Protein AF-A0A9D4QVW4-F1 (afdb_monomer_lite)

Organism: Dreissena polymorpha (NCBI:txid45954)

Structure (mmCIF, N/CA/C/O backbone):
data_AF-A0A9D4QVW4-F1
#
_entry.id   AF-A0A9D4QVW4-F1
#
loop_
_atom_site.group_PDB
_atom_site.id
_atom_site.type_symbol
_atom_site.label_atom_id
_atom_site.label_alt_id
_atom_site.label_comp_id
_atom_site.label_asym_id
_atom_site.label_entity_id
_atom_site.label_seq_id
_atom_site.pdbx_PDB_ins_code
_atom_site.Cartn_x
_atom_site.Cartn_y
_atom_site.Cartn_z
_atom_site.occupancy
_atom_site.B_iso_or_equiv
_atom_site.auth_seq_id
_atom_site.auth_comp_id
_atom_site.auth_asym_id
_atom_site.auth_atom_id
_atom_site.pdbx_PDB_model_num
ATOM 1 N N . MET A 1 1 ? -5.592 -2.151 -20.527 1.00 81.06 1 MET A N 1
ATOM 2 C CA . MET A 1 1 ? -4.289 -1.475 -20.320 1.00 81.06 1 MET A CA 1
ATOM 3 C C . MET A 1 1 ? -3.148 -2.477 -20.114 1.00 81.06 1 MET A C 1
ATOM 5 O O . MET A 1 1 ? -2.275 -2.519 -20.970 1.00 81.06 1 MET A O 1
ATOM 9 N N . HIS A 1 2 ? -3.175 -3.332 -19.078 1.00 85.62 2 HIS A N 1
ATOM 10 C CA . HIS A 1 2 ? -2.080 -4.278 -18.768 1.00 85.62 2 HIS A CA 1
ATOM 11 C C . HIS A 1 2 ? -1.661 -5.194 -19.931 1.00 85.62 2 HIS A C 1
ATOM 13 O O . HIS A 1 2 ? -0.471 -5.321 -20.194 1.00 85.62 2 HIS A O 1
ATOM 19 N N . ALA A 1 3 ? -2.611 -5.769 -20.678 1.00 82.44 3 ALA A N 1
ATOM 20 C CA . ALA A 1 3 ? -2.298 -6.608 -21.843 1.00 82.44 3 ALA A CA 1
ATOM 21 C C . ALA A 1 3 ? -1.538 -5.845 -22.947 1.00 82.44 3 ALA A C 1
ATOM 23 O O . ALA A 1 3 ? -0.613 -6.378 -23.550 1.00 82.44 3 ALA A O 1
ATOM 24 N N . SER A 1 4 ? -1.886 -4.574 -23.172 1.00 85.19 4 SER A N 1
ATOM 25 C CA . SER A 1 4 ? -1.199 -3.727 -24.154 1.00 85.19 4 SER A CA 1
ATOM 26 C C . SER A 1 4 ? 0.233 -3.418 -23.713 1.00 85.19 4 SER A C 1
ATOM 28 O O . SER A 1 4 ? 1.173 -3.621 -24.478 1.00 85.19 4 SER A O 1
ATOM 30 N N . VAL A 1 5 ? 0.420 -3.020 -22.448 1.00 86.19 5 VAL A N 1
ATOM 31 C CA . VAL A 1 5 ? 1.757 -2.760 -21.887 1.00 86.19 5 VAL A CA 1
ATOM 32 C C . VAL A 1 5 ? 2.618 -4.022 -21.926 1.00 86.19 5 VAL A C 1
ATOM 34 O O . VAL A 1 5 ? 3.770 -3.955 -22.342 1.00 86.19 5 VAL A O 1
ATOM 37 N N . ARG A 1 6 ? 2.050 -5.185 -21.586 1.00 85.06 6 ARG A N 1
ATOM 38 C CA . ARG A 1 6 ? 2.742 -6.475 -21.675 1.00 85.06 6 ARG A CA 1
ATOM 39 C C . ARG A 1 6 ? 3.262 -6.746 -23.085 1.00 85.06 6 ARG A C 1
ATOM 41 O O . ARG A 1 6 ? 4.425 -7.102 -23.232 1.00 85.06 6 ARG A O 1
ATOM 48 N N . ASN A 1 7 ? 2.439 -6.515 -24.107 1.00 85.12 7 ASN A N 1
ATOM 49 C CA . ASN A 1 7 ? 2.848 -6.690 -25.501 1.00 85.12 7 ASN A CA 1
ATOM 50 C C . ASN A 1 7 ? 3.972 -5.720 -25.892 1.00 85.12 7 ASN A C 1
ATOM 52 O O . ASN A 1 7 ? 4.933 -6.123 -26.541 1.00 85.12 7 ASN A O 1
ATOM 56 N N . ILE A 1 8 ? 3.891 -4.456 -25.464 1.00 87.81 8 ILE A N 1
ATOM 57 C CA . ILE A 1 8 ? 4.943 -3.459 -25.715 1.00 87.81 8 ILE A CA 1
ATOM 58 C C . ILE A 1 8 ? 6.262 -3.887 -25.058 1.00 87.81 8 ILE A C 1
ATOM 60 O O . ILE A 1 8 ? 7.306 -3.860 -25.707 1.00 87.81 8 ILE A O 1
ATOM 64 N N . MET A 1 9 ? 6.221 -4.307 -23.791 1.00 85.31 9 MET A N 1
ATOM 65 C CA . MET A 1 9 ? 7.414 -4.729 -23.054 1.00 85.31 9 MET A CA 1
ATOM 66 C C . MET A 1 9 ? 8.016 -6.010 -23.634 1.00 85.31 9 MET A C 1
ATOM 68 O O . MET A 1 9 ? 9.228 -6.082 -23.797 1.00 85.31 9 MET A O 1
ATOM 72 N N . MET A 1 10 ? 7.185 -6.980 -24.023 1.00 83.12 10 MET A N 1
ATOM 73 C CA . MET A 1 10 ? 7.639 -8.203 -24.686 1.00 83.12 10 MET A CA 1
ATOM 74 C C . MET A 1 10 ? 8.319 -7.896 -26.027 1.00 83.12 10 MET A C 1
ATOM 76 O O . MET A 1 10 ? 9.409 -8.394 -26.293 1.00 83.12 10 MET A O 1
ATOM 80 N N . ASN A 1 11 ? 7.738 -7.010 -26.841 1.00 84.31 11 ASN A N 1
ATOM 81 C CA . ASN A 1 11 ? 8.352 -6.578 -28.099 1.00 84.31 11 ASN A CA 1
ATOM 82 C C . ASN A 1 11 ? 9.685 -5.847 -27.869 1.00 84.31 11 ASN A C 1
ATOM 84 O O . ASN A 1 11 ? 10.638 -6.038 -28.628 1.00 84.31 11 ASN A O 1
ATOM 88 N N . ALA A 1 12 ? 9.776 -5.029 -26.817 1.00 83.75 12 ALA A N 1
ATOM 89 C CA . ALA A 1 12 ? 11.014 -4.355 -26.443 1.00 83.75 12 ALA A CA 1
ATOM 90 C C . ALA A 1 12 ? 12.089 -5.343 -25.955 1.00 83.75 12 ALA A C 1
ATOM 92 O O . ALA A 1 12 ? 13.252 -5.180 -26.318 1.00 83.75 12 ALA A O 1
ATOM 93 N N . ALA A 1 13 ? 11.712 -6.369 -25.184 1.00 81.31 13 ALA A N 1
ATOM 94 C CA . ALA A 1 13 ? 12.613 -7.427 -24.724 1.00 81.31 13 ALA A CA 1
ATOM 95 C C . ALA A 1 13 ? 13.177 -8.236 -25.904 1.00 81.31 13 ALA A C 1
ATOM 97 O O . ALA A 1 13 ? 14.394 -8.370 -26.028 1.00 81.31 13 ALA A O 1
ATOM 98 N N . ILE A 1 14 ? 12.313 -8.648 -26.843 1.00 80.31 14 ILE A N 1
ATOM 99 C CA . ILE A 1 14 ? 12.720 -9.305 -28.097 1.00 80.31 14 ILE A CA 1
ATOM 100 C C . ILE A 1 14 ? 13.691 -8.414 -28.882 1.00 80.31 14 ILE A C 1
ATOM 102 O O . ILE A 1 14 ? 14.740 -8.876 -29.324 1.00 80.31 14 ILE A O 1
ATOM 106 N N . SER A 1 15 ? 13.386 -7.118 -29.006 1.00 80.81 15 SER A N 1
ATOM 107 C CA . SER A 1 15 ? 14.245 -6.164 -29.726 1.00 80.81 15 SER A CA 1
ATOM 108 C C . SER A 1 15 ? 15.619 -5.969 -29.072 1.00 80.81 15 SER A C 1
ATOM 110 O O . SER A 1 15 ? 16.566 -5.576 -29.748 1.00 80.81 15 SER A O 1
ATOM 112 N N . ARG A 1 16 ? 15.738 -6.221 -27.763 1.00 83.75 16 ARG A N 1
ATOM 113 C CA . ARG A 1 16 ? 16.990 -6.126 -26.996 1.00 83.75 16 ARG A CA 1
ATOM 114 C C . ARG A 1 16 ? 17.734 -7.460 -26.882 1.00 83.75 16 ARG A C 1
ATOM 116 O O . ARG A 1 16 ? 18.773 -7.481 -26.232 1.00 83.75 16 ARG A O 1
ATOM 123 N N . ALA A 1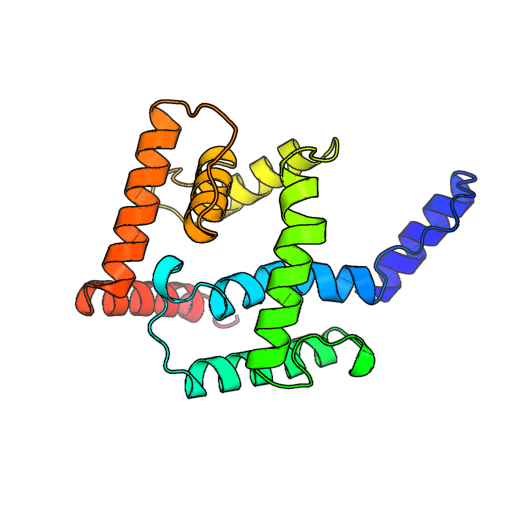 17 ? 17.222 -8.529 -27.500 1.00 79.81 17 ALA A N 1
ATOM 124 C CA . ALA A 1 17 ? 17.713 -9.898 -27.328 1.00 79.81 17 ALA A CA 1
ATOM 125 C C . ALA A 1 17 ? 17.804 -10.315 -25.844 1.00 79.81 17 ALA A C 1
ATOM 127 O O . ALA A 1 17 ? 18.758 -10.960 -25.418 1.00 79.81 17 ALA A O 1
ATOM 128 N N . ASP A 1 18 ? 16.816 -9.907 -25.042 1.00 76.31 18 ASP A N 1
ATOM 129 C CA . ASP A 1 18 ? 16.705 -10.324 -23.646 1.00 76.31 18 ASP A CA 1
ATOM 130 C C . ASP A 1 18 ? 16.142 -11.754 -23.573 1.00 76.31 18 ASP A C 1
ATOM 132 O O . ASP A 1 18 ? 14.954 -11.988 -23.798 1.00 76.31 18 ASP A O 1
ATOM 136 N N . GLU A 1 19 ? 17.015 -12.719 -23.282 1.00 74.44 19 GLU A N 1
ATOM 137 C CA . GLU A 1 19 ? 16.687 -14.150 -23.209 1.00 74.44 19 GLU A CA 1
ATOM 138 C C . GLU A 1 19 ? 16.251 -14.609 -21.807 1.00 74.44 19 GLU A C 1
ATOM 140 O O . GLU A 1 19 ? 16.076 -15.803 -21.571 1.00 74.44 19 GLU A O 1
ATOM 145 N N . THR A 1 20 ? 16.041 -13.689 -20.858 1.00 76.00 20 THR A N 1
ATOM 146 C CA . THR A 1 20 ? 15.675 -14.044 -19.471 1.00 76.00 20 THR A CA 1
ATOM 147 C C . THR A 1 20 ? 14.330 -14.766 -19.350 1.00 76.00 20 THR A C 1
ATOM 149 O O . THR A 1 20 ? 14.037 -15.340 -18.301 1.00 76.00 20 THR A O 1
ATOM 152 N N . GLY A 1 21 ? 13.491 -14.736 -20.393 1.00 71.00 21 GLY A N 1
ATOM 153 C CA . GLY A 1 21 ? 12.156 -15.342 -20.383 1.00 71.00 21 GLY A CA 1
ATOM 154 C C . GLY A 1 21 ? 11.196 -14.680 -19.388 1.00 71.00 21 GLY A C 1
ATOM 155 O O . GLY A 1 21 ? 10.151 -15.246 -19.066 1.00 71.00 21 GLY A O 1
ATOM 156 N N . HIS A 1 22 ? 11.546 -13.493 -18.882 1.00 78.12 22 HIS A N 1
ATOM 157 C CA . HIS A 1 22 ? 10.790 -12.793 -17.856 1.00 78.12 22 HIS A CA 1
ATOM 158 C C . HIS A 1 22 ? 9.411 -12.356 -18.376 1.00 78.12 22 HIS A C 1
ATOM 160 O O . HIS A 1 22 ? 9.288 -11.576 -19.323 1.00 78.12 22 HIS A O 1
ATOM 166 N N . VAL A 1 23 ? 8.345 -12.815 -17.718 1.00 79.94 23 VAL A N 1
ATOM 167 C CA . VAL A 1 23 ? 6.973 -12.417 -18.055 1.00 79.94 23 VAL A CA 1
ATOM 168 C C . VAL A 1 23 ? 6.641 -11.101 -17.361 1.00 79.94 23 VAL A C 1
ATOM 170 O O . VAL A 1 23 ? 6.426 -11.064 -16.156 1.00 79.94 23 VAL A O 1
ATOM 173 N N . HIS A 1 24 ? 6.552 -10.013 -18.125 1.00 83.31 24 HIS A N 1
ATOM 174 C CA . HIS A 1 24 ? 6.160 -8.713 -17.579 1.00 83.31 24 HIS A CA 1
ATOM 175 C C . HIS A 1 24 ? 4.671 -8.655 -17.211 1.00 83.31 24 HIS A C 1
ATOM 177 O O . HIS A 1 24 ? 3.805 -9.021 -18.012 1.00 83.31 24 HIS A O 1
ATOM 183 N N . ILE A 1 25 ? 4.371 -8.100 -16.031 1.00 88.56 25 ILE A N 1
ATOM 184 C CA . ILE A 1 25 ? 3.003 -7.888 -15.530 1.00 88.56 25 ILE A CA 1
ATOM 185 C C . ILE A 1 25 ? 2.246 -9.222 -15.489 1.00 88.56 25 ILE A C 1
ATOM 187 O O . ILE A 1 25 ? 1.161 -9.359 -16.054 1.00 88.56 25 ILE A O 1
ATOM 191 N N . SER A 1 26 ? 2.857 -10.241 -14.892 1.00 92.25 26 SER A N 1
ATOM 192 C CA . SER A 1 26 ? 2.237 -11.543 -14.660 1.00 92.25 26 SER A CA 1
ATOM 193 C C . SER A 1 26 ? 1.056 -11.445 -13.676 1.00 92.25 26 SER A C 1
ATOM 195 O O . SER A 1 26 ? 0.842 -10.420 -13.029 1.00 92.25 26 SER A O 1
ATOM 197 N N . GLN A 1 27 ? 0.273 -12.522 -13.548 1.00 93.88 27 GLN A N 1
ATOM 198 C CA . GLN A 1 27 ? -0.783 -12.614 -12.523 1.00 93.88 27 GLN A CA 1
ATOM 199 C C . GLN A 1 27 ? -0.207 -12.453 -11.108 1.00 93.88 27 GLN A C 1
ATOM 201 O O . GLN A 1 27 ? -0.808 -11.788 -10.270 1.00 93.88 27 GLN A O 1
ATOM 206 N N . TYR A 1 28 ? 0.991 -12.999 -10.883 1.00 93.56 28 TYR A N 1
ATOM 207 C CA . TYR A 1 28 ? 1.742 -12.834 -9.644 1.00 93.56 28 TYR A CA 1
ATOM 208 C C . TYR A 1 28 ? 2.109 -11.365 -9.390 1.00 93.56 28 TYR A C 1
ATOM 210 O O . TYR A 1 28 ? 1.815 -10.854 -8.315 1.00 93.56 28 TYR A O 1
ATOM 218 N N . ASP A 1 29 ? 2.655 -10.658 -10.388 1.00 93.50 29 ASP A N 1
ATOM 219 C CA . ASP A 1 29 ? 3.006 -9.233 -10.245 1.00 93.50 29 ASP A CA 1
ATOM 220 C C . ASP A 1 29 ? 1.772 -8.380 -9.941 1.00 93.50 29 ASP A C 1
ATOM 222 O O . ASP A 1 29 ? 1.809 -7.479 -9.104 1.00 93.50 29 ASP A O 1
ATOM 226 N N . MET A 1 30 ? 0.656 -8.675 -10.614 1.00 94.44 30 MET A N 1
ATOM 227 C CA . MET A 1 30 ? -0.607 -7.976 -10.399 1.00 94.44 30 MET A CA 1
ATOM 228 C C . MET A 1 30 ? -1.149 -8.208 -8.985 1.00 94.44 30 MET A C 1
ATOM 230 O O . MET A 1 30 ? -1.558 -7.245 -8.337 1.00 94.44 30 MET A O 1
ATOM 234 N N . ALA A 1 31 ? -1.129 -9.451 -8.496 1.00 94.88 31 ALA A N 1
ATOM 235 C CA . ALA A 1 31 ? -1.550 -9.775 -7.134 1.00 94.88 31 ALA A CA 1
ATOM 236 C C . ALA A 1 31 ? -0.638 -9.110 -6.089 1.00 94.88 31 ALA A C 1
ATOM 238 O O . ALA A 1 31 ? -1.132 -8.520 -5.130 1.00 94.88 31 ALA A O 1
ATOM 239 N N . LEU A 1 32 ? 0.680 -9.131 -6.315 1.00 95.44 32 LEU A N 1
ATOM 240 C CA . LEU A 1 32 ? 1.673 -8.517 -5.435 1.00 95.44 32 LEU A CA 1
ATOM 241 C C . LEU A 1 32 ? 1.489 -6.998 -5.331 1.00 95.44 32 LEU A C 1
ATOM 243 O O . LEU A 1 32 ? 1.511 -6.445 -4.238 1.00 95.44 32 LEU A O 1
ATOM 247 N N . VAL A 1 33 ? 1.263 -6.301 -6.447 1.00 93.94 33 VAL A N 1
ATOM 248 C CA . VAL A 1 33 ? 1.022 -4.849 -6.417 1.00 93.94 33 VAL A CA 1
ATOM 249 C C . VAL A 1 33 ? -0.272 -4.514 -5.669 1.00 93.94 33 VAL A C 1
ATOM 251 O O . VAL A 1 33 ? -0.322 -3.513 -4.954 1.00 93.94 33 VAL A O 1
ATOM 254 N N . GLN A 1 34 ? -1.309 -5.350 -5.778 1.00 94.56 34 GLN A N 1
ATOM 255 C CA . GLN A 1 34 ? -2.577 -5.103 -5.089 1.00 94.56 34 GLN A CA 1
ATOM 256 C C . GLN A 1 34 ? -2.462 -5.155 -3.564 1.00 94.56 34 GLN A C 1
ATOM 258 O O . GLN A 1 34 ? -3.160 -4.392 -2.891 1.00 94.56 34 GLN A O 1
ATOM 263 N N . THR A 1 35 ? -1.550 -5.956 -3.002 1.00 94.69 35 THR A N 1
ATOM 264 C CA . THR A 1 35 ? -1.358 -5.980 -1.541 1.00 94.69 35 THR A CA 1
ATOM 265 C C . THR A 1 35 ? -0.914 -4.634 -0.988 1.00 94.69 35 THR A C 1
ATOM 267 O O . THR A 1 35 ? -1.229 -4.322 0.157 1.00 94.69 35 THR A O 1
ATOM 270 N N . GLY A 1 36 ? -0.240 -3.803 -1.790 1.00 92.81 36 GLY A N 1
ATOM 271 C CA . GLY A 1 36 ? 0.133 -2.443 -1.400 1.00 92.81 36 GLY A CA 1
ATOM 272 C C . GLY A 1 36 ? -1.062 -1.511 -1.167 1.00 92.81 36 GLY A C 1
ATOM 273 O O . GLY A 1 36 ? -0.917 -0.516 -0.463 1.00 92.81 36 GLY A O 1
ATOM 274 N N . PHE A 1 37 ? -2.240 -1.831 -1.715 1.00 93.50 37 PHE A N 1
ATOM 275 C CA . PHE A 1 37 ? -3.442 -1.005 -1.576 1.00 93.50 37 PHE A CA 1
ATOM 276 C C . PHE A 1 37 ? -4.320 -1.427 -0.400 1.00 93.50 37 PHE A C 1
ATOM 278 O O . PHE A 1 37 ? -4.746 -0.574 0.375 1.00 93.50 37 PHE A O 1
ATOM 285 N N . PHE A 1 38 ? -4.594 -2.726 -0.258 1.00 95.88 38 PHE A N 1
ATOM 286 C CA . PHE A 1 38 ? -5.514 -3.224 0.772 1.00 95.88 38 PHE A CA 1
ATOM 287 C C . PHE A 1 38 ? -4.810 -3.952 1.920 1.00 95.88 38 PHE A C 1
ATOM 289 O O . PHE A 1 38 ? -5.303 -3.933 3.046 1.00 95.88 38 PHE A O 1
ATOM 296 N N . GLY A 1 39 ? -3.652 -4.570 1.659 1.00 96.31 39 GLY A N 1
ATOM 297 C CA . GLY A 1 39 ? -2.965 -5.468 2.591 1.00 96.31 39 GLY A CA 1
ATOM 298 C C . GLY A 1 39 ? -2.589 -4.785 3.903 1.00 96.31 39 GLY A C 1
ATOM 299 O O . GLY A 1 39 ? -2.856 -5.309 4.979 1.00 96.31 39 GLY A O 1
ATOM 300 N N . LEU A 1 40 ? -2.045 -3.569 3.828 1.00 93.75 40 LEU A N 1
ATOM 301 C CA . LEU A 1 40 ? -1.668 -2.788 5.012 1.00 93.75 40 LEU A CA 1
ATOM 302 C C . LEU A 1 40 ? -2.878 -2.425 5.889 1.00 93.75 40 LEU A C 1
ATOM 304 O O . LEU A 1 40 ? -2.776 -2.429 7.114 1.00 93.75 40 LEU A O 1
ATOM 308 N N . ILE A 1 41 ? -4.033 -2.158 5.270 1.00 95.12 41 ILE A N 1
ATOM 309 C CA . ILE A 1 41 ? -5.269 -1.806 5.980 1.00 95.12 41 ILE A CA 1
ATOM 310 C C . ILE A 1 41 ? -5.844 -3.014 6.715 1.00 95.12 41 ILE A C 1
ATOM 312 O O . ILE A 1 41 ? -6.279 -2.869 7.854 1.00 95.12 41 ILE A O 1
ATOM 316 N N . ILE A 1 42 ? -5.829 -4.199 6.099 1.00 97.25 42 ILE A N 1
ATOM 317 C CA . ILE A 1 42 ? -6.351 -5.413 6.739 1.00 97.25 42 ILE A CA 1
ATOM 318 C C . ILE A 1 42 ? -5.393 -5.972 7.797 1.00 97.25 42 ILE A C 1
ATOM 320 O O . ILE A 1 42 ? -5.850 -6.522 8.790 1.00 97.25 42 ILE A O 1
ATOM 324 N N . MET A 1 43 ? -4.076 -5.804 7.632 1.00 96.88 43 MET A N 1
ATOM 325 C CA . MET A 1 43 ? -3.093 -6.273 8.616 1.00 96.88 43 MET A CA 1
ATOM 326 C C . MET A 1 43 ? -2.978 -5.332 9.819 1.00 96.88 43 MET A C 1
ATOM 328 O O . MET A 1 43 ? -2.872 -5.793 10.956 1.00 96.88 43 MET A O 1
ATOM 332 N N . TYR A 1 44 ? -3.011 -4.016 9.588 1.00 95.94 44 TYR A N 1
ATOM 333 C CA . TYR A 1 44 ? -2.710 -3.012 10.612 1.00 95.94 44 TYR A CA 1
ATOM 334 C C . TYR A 1 44 ? -3.743 -1.871 10.663 1.00 95.94 44 TYR A C 1
ATOM 336 O O . TYR A 1 44 ? -3.355 -0.702 10.721 1.00 95.94 44 TYR A O 1
ATOM 344 N N . PRO A 1 45 ? -5.062 -2.147 10.704 1.00 94.94 45 PRO A N 1
ATOM 345 C CA . PRO A 1 45 ? -6.096 -1.117 10.543 1.00 94.94 45 PRO A CA 1
ATOM 346 C C . PRO A 1 45 ? -5.921 0.053 11.520 1.00 94.94 45 PRO A C 1
ATOM 348 O O . PRO A 1 45 ? -5.975 1.217 11.127 1.00 94.94 45 PRO A O 1
ATOM 351 N N . ARG A 1 46 ? -5.605 -0.244 12.786 1.00 93.38 46 ARG A N 1
ATOM 352 C CA . ARG A 1 46 ? -5.365 0.767 13.823 1.00 93.38 46 ARG A CA 1
ATOM 353 C C . ARG A 1 46 ? -4.157 1.657 13.533 1.00 93.38 46 ARG A C 1
ATOM 355 O O . ARG A 1 46 ? -4.251 2.866 13.732 1.00 93.38 46 ARG A O 1
ATOM 362 N N . GLU A 1 47 ? -3.048 1.082 13.073 1.00 93.88 47 GLU A N 1
ATOM 363 C CA . GLU A 1 47 ? -1.820 1.837 12.783 1.00 93.88 47 GLU A CA 1
ATOM 364 C C . GLU A 1 47 ? -2.009 2.781 11.591 1.00 93.88 47 GLU A C 1
ATOM 366 O O . GLU A 1 47 ? -1.361 3.821 11.526 1.00 93.88 47 GLU A O 1
ATOM 371 N N . TYR A 1 48 ? -2.960 2.469 10.705 1.00 93.00 48 TYR A N 1
ATOM 372 C CA . TYR A 1 48 ? -3.382 3.312 9.583 1.00 93.00 48 TYR A CA 1
ATOM 373 C C . TYR A 1 48 ? -4.622 4.172 9.891 1.00 93.00 48 TYR A C 1
ATOM 375 O O . TYR A 1 48 ? -5.185 4.801 8.997 1.00 93.00 48 TYR A O 1
ATOM 383 N N . GLY A 1 49 ? -5.041 4.253 11.158 1.00 91.75 49 GLY A N 1
ATOM 384 C CA . GLY A 1 49 ? -6.123 5.136 11.600 1.00 91.75 49 GLY A CA 1
ATOM 385 C C . GLY A 1 49 ? -7.533 4.664 11.236 1.00 91.75 49 GLY A C 1
ATOM 386 O O . GLY A 1 49 ? -8.489 5.430 11.369 1.00 91.75 49 GLY A O 1
ATOM 387 N N . VAL A 1 50 ? -7.682 3.411 10.807 1.00 91.81 50 VAL A N 1
ATOM 388 C CA . VAL A 1 50 ? -8.954 2.800 10.418 1.00 91.81 50 VAL A CA 1
ATOM 389 C C . VAL A 1 50 ? -9.636 2.187 11.637 1.00 91.81 50 VAL A C 1
ATOM 391 O O . VAL A 1 50 ? -9.070 1.368 12.362 1.00 91.81 50 VAL A O 1
ATOM 394 N N . ARG A 1 51 ? -10.894 2.580 11.855 1.00 92.06 51 ARG A N 1
ATOM 395 C CA . ARG A 1 51 ? -11.781 2.011 12.875 1.00 92.06 51 ARG A CA 1
ATOM 396 C C . ARG A 1 51 ? -12.803 1.117 12.188 1.00 92.06 51 ARG A C 1
ATOM 398 O O . ARG A 1 51 ? -13.833 1.613 11.744 1.00 92.06 51 ARG A O 1
ATOM 405 N N . ALA A 1 52 ? -12.504 -0.172 12.112 1.00 93.00 52 ALA A N 1
ATOM 406 C CA . ALA A 1 52 ? -13.371 -1.160 11.488 1.00 93.00 52 ALA A CA 1
ATOM 407 C C . ALA A 1 52 ? -13.600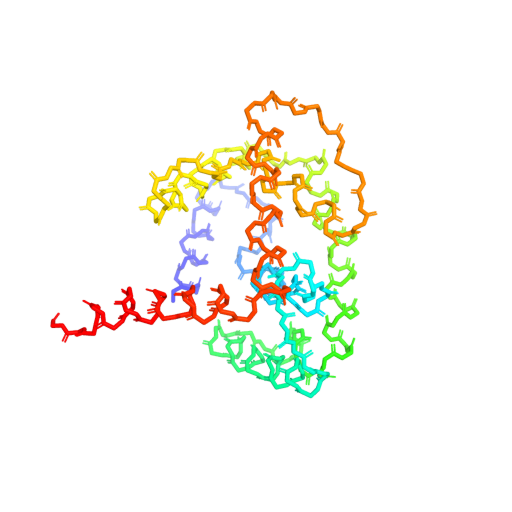 -2.349 12.426 1.00 93.00 52 ALA A C 1
ATOM 409 O O . ALA A 1 52 ? -12.710 -2.728 13.192 1.00 93.00 52 ALA A O 1
ATOM 410 N N . THR A 1 53 ? -14.801 -2.921 12.379 1.00 95.94 53 THR A N 1
ATOM 411 C CA . THR A 1 53 ? -15.066 -4.243 12.948 1.00 95.94 53 THR A CA 1
ATOM 412 C C . THR A 1 53 ? -14.465 -5.323 12.054 1.00 95.94 53 THR A C 1
ATOM 414 O O . THR A 1 53 ? -14.137 -5.086 10.893 1.00 95.94 53 THR A O 1
ATOM 417 N N . GLN A 1 54 ? -14.360 -6.535 12.591 1.00 94.19 54 GLN A N 1
ATOM 418 C CA . GLN A 1 54 ? -13.933 -7.703 11.828 1.00 94.19 54 GLN A CA 1
ATOM 419 C C . GLN A 1 54 ? -14.813 -7.943 10.587 1.00 94.19 54 GLN A C 1
ATOM 421 O O . GLN A 1 54 ? -14.293 -8.210 9.512 1.00 94.19 54 GLN A O 1
ATOM 426 N N . GLU A 1 55 ? -16.132 -7.786 10.728 1.00 96.94 55 GLU A N 1
ATOM 427 C CA . GLU A 1 55 ? -17.105 -7.902 9.631 1.00 96.94 55 GLU A CA 1
ATOM 428 C C . GLU A 1 55 ? -16.871 -6.840 8.546 1.00 96.94 55 GLU A C 1
ATOM 430 O O . GLU A 1 55 ? -16.792 -7.167 7.371 1.00 96.94 55 GLU A O 1
ATOM 435 N N . GLN A 1 56 ? -16.633 -5.581 8.932 1.00 97.44 56 GLN A N 1
ATOM 436 C CA . GLN A 1 56 ? -16.330 -4.508 7.976 1.00 97.44 56 GLN A CA 1
ATOM 437 C C . GLN A 1 56 ? -15.010 -4.734 7.225 1.00 97.44 56 GLN A C 1
ATOM 439 O O . GLN A 1 56 ? -14.868 -4.310 6.078 1.00 97.44 56 GLN A O 1
ATOM 444 N N . LEU A 1 57 ? -14.025 -5.367 7.868 1.00 97.69 57 LEU A N 1
ATOM 445 C CA . LEU A 1 57 ? -12.779 -5.744 7.206 1.00 97.69 57 LEU A CA 1
ATOM 446 C C . LEU A 1 57 ? -12.975 -6.924 6.247 1.00 97.69 57 LEU A C 1
ATOM 448 O O . LEU A 1 57 ? -12.337 -6.947 5.197 1.00 97.69 57 LEU A O 1
ATOM 452 N N . ASP A 1 58 ? -13.865 -7.864 6.567 1.00 97.50 58 ASP A N 1
ATOM 453 C CA . ASP A 1 58 ? -14.244 -8.947 5.654 1.00 97.50 58 ASP A CA 1
ATOM 454 C C . ASP A 1 58 ? -15.007 -8.416 4.432 1.00 97.50 58 ASP A C 1
ATOM 456 O O . ASP A 1 58 ? -14.645 -8.735 3.298 1.00 97.50 58 ASP A O 1
ATOM 460 N N . ASP A 1 59 ? -15.937 -7.477 4.630 1.00 97.94 59 ASP A N 1
ATOM 461 C CA . ASP A 1 59 ? -16.603 -6.752 3.540 1.00 97.94 59 ASP A CA 1
ATOM 462 C C . ASP A 1 59 ? -15.600 -5.987 2.660 1.00 97.94 59 ASP A C 1
ATOM 464 O O . ASP A 1 59 ? -15.705 -5.978 1.430 1.00 97.94 59 ASP A O 1
ATOM 468 N N . TYR A 1 60 ? -14.591 -5.357 3.271 1.00 97.62 60 TYR A N 1
ATOM 469 C CA . TYR A 1 60 ? -13.522 -4.669 2.545 1.00 97.62 60 TYR A CA 1
ATOM 470 C C . TYR A 1 60 ? -12.677 -5.640 1.706 1.00 97.62 60 TYR A C 1
ATOM 472 O O . TYR A 1 60 ? -12.318 -5.325 0.568 1.00 97.62 60 TYR A O 1
ATOM 480 N N . VAL A 1 61 ? -12.399 -6.839 2.224 1.00 98.19 61 VAL A N 1
ATOM 481 C CA . VAL A 1 61 ? -11.722 -7.908 1.474 1.00 98.19 61 VAL A CA 1
ATOM 482 C C . VAL A 1 61 ? -12.597 -8.399 0.323 1.00 98.19 61 VAL A C 1
ATOM 484 O O . VAL A 1 61 ? -12.107 -8.510 -0.803 1.00 98.19 61 VAL A O 1
ATOM 487 N N . TYR A 1 62 ? -13.896 -8.601 0.548 1.00 97.81 62 TYR A N 1
ATOM 488 C CA . TYR A 1 62 ? -14.838 -8.962 -0.511 1.00 97.81 62 TYR A CA 1
ATOM 489 C C . TYR A 1 62 ? -14.913 -7.892 -1.612 1.00 97.81 62 TYR A C 1
ATOM 491 O O . TYR A 1 62 ? -14.908 -8.219 -2.802 1.00 97.81 62 TYR A O 1
ATOM 499 N N . PHE A 1 63 ? -14.905 -6.609 -1.245 1.00 97.94 63 PHE A N 1
ATOM 500 C CA . PHE A 1 63 ? -14.806 -5.507 -2.203 1.00 97.94 63 PHE A CA 1
ATOM 501 C C . PHE A 1 63 ? -13.526 -5.607 -3.045 1.00 97.94 63 PHE A C 1
ATOM 503 O O . PHE A 1 63 ? -13.583 -5.534 -4.276 1.00 97.94 63 PHE A O 1
ATOM 510 N N . TRP A 1 64 ? -12.374 -5.840 -2.411 1.00 97.94 64 TRP A N 1
ATOM 511 C CA . TRP A 1 64 ? -11.113 -5.978 -3.136 1.00 97.94 64 TRP A CA 1
ATOM 512 C C . TRP A 1 64 ? -11.051 -7.223 -4.012 1.00 97.94 64 TRP A C 1
ATOM 514 O O . TRP A 1 64 ? -10.497 -7.130 -5.102 1.00 97.94 64 TRP A O 1
ATOM 524 N N . ARG A 1 65 ? -11.704 -8.329 -3.633 1.00 97.56 65 ARG A N 1
ATOM 525 C CA . ARG A 1 65 ? -11.855 -9.502 -4.508 1.00 97.56 65 ARG A CA 1
ATOM 526 C C . ARG A 1 65 ? -12.456 -9.108 -5.859 1.00 97.56 65 ARG A C 1
ATOM 528 O O . ARG A 1 65 ? -11.950 -9.534 -6.898 1.00 97.56 65 ARG A O 1
ATOM 535 N N . TRP A 1 66 ? -13.495 -8.271 -5.852 1.00 97.31 66 TRP A N 1
ATOM 536 C CA . TRP A 1 66 ? -14.119 -7.762 -7.075 1.00 97.31 66 TRP A CA 1
ATOM 537 C C . TRP A 1 66 ? -13.211 -6.814 -7.853 1.00 97.31 66 TRP A C 1
ATOM 539 O O . TRP A 1 66 ? -13.132 -6.922 -9.076 1.00 97.31 66 TRP A O 1
ATOM 549 N N . ILE A 1 67 ? -12.487 -5.919 -7.175 1.00 97.44 67 ILE A N 1
ATOM 550 C CA . ILE A 1 67 ? -11.498 -5.057 -7.837 1.00 97.44 67 ILE A CA 1
ATOM 551 C C . ILE A 1 67 ? -10.422 -5.901 -8.531 1.00 97.44 67 ILE A C 1
ATOM 553 O O . ILE A 1 67 ? -10.099 -5.643 -9.692 1.00 97.44 67 ILE A O 1
ATOM 557 N N . SER A 1 68 ? -9.915 -6.946 -7.876 1.00 95.38 68 SER A N 1
ATOM 558 C CA . SER A 1 68 ? -8.944 -7.876 -8.454 1.00 95.38 68 SER A CA 1
ATOM 559 C C . SER A 1 68 ? -9.485 -8.562 -9.709 1.00 95.38 68 SER A C 1
ATOM 561 O O . SER A 1 68 ? -8.800 -8.574 -10.735 1.00 95.38 68 SER A O 1
ATOM 563 N N . TYR A 1 69 ? -10.727 -9.053 -9.658 1.00 96.00 69 TYR A N 1
ATOM 564 C CA . TYR A 1 69 ? -11.409 -9.650 -10.807 1.00 96.00 69 TYR A CA 1
ATOM 565 C C . TYR A 1 69 ? -11.555 -8.653 -11.968 1.00 96.00 69 TYR A C 1
ATOM 567 O O . TYR A 1 69 ? -11.176 -8.952 -13.101 1.00 96.00 69 TYR A O 1
ATOM 575 N N . CYS A 1 70 ? -12.011 -7.426 -11.692 1.00 95.56 70 CYS A N 1
ATOM 576 C CA . CYS A 1 70 ? -12.141 -6.361 -12.694 1.00 95.56 70 CYS A CA 1
ATOM 577 C C . CYS A 1 70 ? -10.797 -5.969 -13.329 1.00 95.56 70 CYS A C 1
ATOM 579 O O . CYS A 1 70 ? -10.747 -5.579 -14.496 1.00 95.56 70 CYS A O 1
ATOM 581 N N . LEU A 1 71 ? -9.697 -6.089 -12.582 1.00 93.94 71 LEU A N 1
ATOM 582 C CA . LEU A 1 71 ? -8.339 -5.869 -13.085 1.00 93.94 71 LEU A CA 1
ATOM 583 C C . LEU A 1 71 ? -7.786 -7.063 -13.882 1.00 93.94 71 LEU A C 1
ATOM 585 O O . LEU A 1 71 ? -6.697 -6.953 -14.453 1.00 93.94 71 LEU A O 1
ATOM 589 N N . GLY A 1 72 ? -8.541 -8.163 -13.973 1.00 93.31 72 GLY A N 1
ATOM 590 C CA . GLY A 1 72 ? -8.209 -9.359 -14.741 1.00 93.31 72 GLY A CA 1
ATOM 591 C C . GLY A 1 72 ? -7.365 -10.377 -13.976 1.00 93.31 72 GLY A C 1
ATOM 592 O O . GLY A 1 72 ? -6.653 -11.155 -14.616 1.00 93.31 72 GLY A O 1
ATOM 593 N N . ILE A 1 73 ? -7.391 -10.353 -12.638 1.00 95.88 73 ILE A N 1
ATOM 594 C CA . ILE A 1 73 ? -6.796 -11.420 -11.829 1.00 95.88 73 ILE A CA 1
ATOM 595 C C . ILE A 1 73 ? -7.739 -12.627 -11.812 1.00 95.88 73 ILE A C 1
ATOM 597 O O . ILE A 1 73 ? -8.917 -12.485 -11.497 1.00 95.88 73 ILE A O 1
ATOM 601 N N . ASP A 1 74 ? -7.219 -13.806 -12.155 1.00 95.56 74 ASP A N 1
ATOM 602 C CA . ASP A 1 74 ? -7.948 -15.078 -12.027 1.00 95.56 74 ASP A CA 1
ATOM 603 C C . ASP A 1 74 ? -8.171 -15.394 -10.542 1.00 95.56 74 ASP A C 1
ATOM 605 O O . ASP A 1 74 ? -7.257 -15.228 -9.733 1.00 95.56 74 ASP A O 1
ATOM 609 N N . ASP A 1 75 ? -9.361 -15.876 -10.180 1.00 94.06 75 ASP A N 1
ATOM 610 C CA . ASP A 1 75 ? -9.752 -16.146 -8.788 1.00 94.06 75 ASP A CA 1
ATOM 611 C C . ASP A 1 75 ? -8.743 -17.024 -8.022 1.00 94.06 75 ASP A C 1
ATOM 613 O O . ASP A 1 75 ? -8.597 -16.868 -6.810 1.00 94.06 75 ASP A O 1
ATOM 617 N N . ARG A 1 76 ? -7.989 -17.895 -8.711 1.00 95.38 76 ARG A N 1
ATOM 618 C CA . ARG A 1 76 ? -6.945 -18.744 -8.102 1.00 95.38 76 ARG A CA 1
ATOM 619 C C . ARG A 1 76 ? -5.691 -17.978 -7.668 1.00 95.38 76 ARG A C 1
ATOM 621 O O . ARG A 1 76 ? -4.934 -18.485 -6.846 1.00 95.38 76 ARG A O 1
ATOM 628 N N . TYR A 1 77 ? -5.447 -16.800 -8.239 1.00 95.62 77 TYR A N 1
ATOM 629 C CA . TYR A 1 77 ? -4.353 -15.894 -7.864 1.00 95.62 77 TYR A CA 1
ATOM 630 C C . TYR A 1 77 ? -4.847 -14.691 -7.048 1.00 95.62 77 TYR A C 1
ATOM 632 O O . TYR A 1 77 ? -4.047 -13.856 -6.627 1.00 95.62 77 TYR A O 1
ATOM 640 N N . ASN A 1 78 ? -6.158 -14.582 -6.833 1.00 96.62 78 ASN A N 1
ATOM 641 C CA . ASN A 1 78 ? -6.771 -13.496 -6.090 1.00 96.62 78 ASN A CA 1
ATOM 642 C C . ASN A 1 78 ? -6.656 -13.754 -4.582 1.00 96.62 78 ASN A C 1
ATOM 644 O O . ASN A 1 78 ? -7.208 -14.710 -4.042 1.00 96.62 78 ASN A O 1
ATOM 648 N N . LEU A 1 79 ? -5.931 -12.872 -3.899 1.00 96.94 79 LEU A N 1
ATOM 649 C CA . LEU A 1 79 ? -5.607 -13.004 -2.477 1.00 96.94 79 LEU A CA 1
ATOM 650 C C . LEU A 1 79 ? -6.831 -12.836 -1.562 1.00 96.94 79 LEU A C 1
ATOM 652 O O . LEU A 1 79 ? -6.782 -13.239 -0.403 1.00 96.94 79 LEU A O 1
ATOM 656 N N . CYS A 1 80 ? -7.918 -12.262 -2.080 1.00 97.44 80 CYS A N 1
ATOM 657 C CA . CYS A 1 80 ? -9.145 -11.974 -1.342 1.00 97.44 80 CYS A CA 1
ATOM 658 C C . CYS A 1 80 ? -10.246 -13.035 -1.540 1.00 97.44 80 CYS A C 1
ATOM 660 O O . CYS A 1 80 ? -11.348 -12.868 -1.021 1.00 97.44 80 CYS A O 1
ATOM 662 N N . THR A 1 81 ? -9.992 -14.105 -2.306 1.00 96.44 81 THR A N 1
ATOM 663 C CA . THR A 1 81 ? -11.006 -15.129 -2.637 1.00 96.44 81 THR A CA 1
ATOM 664 C C . THR A 1 81 ? -11.543 -15.855 -1.406 1.00 96.44 81 THR A C 1
ATOM 666 O O . THR A 1 81 ? -12.750 -16.072 -1.303 1.00 96.44 81 THR A O 1
ATOM 669 N N . ASP A 1 82 ? -10.659 -16.181 -0.466 1.00 95.56 82 ASP A N 1
ATOM 670 C CA . ASP A 1 82 ? -10.945 -17.049 0.682 1.00 95.56 82 ASP A CA 1
ATOM 671 C C . ASP A 1 82 ? -11.277 -16.262 1.969 1.00 95.56 82 ASP A C 1
ATOM 673 O O . ASP A 1 82 ? -11.149 -16.781 3.078 1.00 95.56 82 ASP A O 1
ATOM 677 N N . GLY A 1 83 ? -11.684 -14.996 1.829 1.00 95.62 83 GLY A N 1
ATOM 678 C CA . GLY A 1 83 ? -12.085 -14.135 2.945 1.00 95.62 83 GLY A CA 1
ATOM 679 C C . GLY A 1 83 ? -10.920 -13.534 3.737 1.00 95.62 83 GLY A C 1
ATOM 680 O O . GLY A 1 83 ? -9.738 -13.705 3.411 1.00 95.62 83 GLY A O 1
ATOM 681 N N . TYR A 1 84 ? -11.264 -12.779 4.781 1.00 97.50 84 TYR A N 1
ATOM 682 C CA . TYR A 1 84 ? -10.321 -11.914 5.487 1.00 97.50 84 TYR A CA 1
ATOM 683 C C . TYR A 1 84 ? -9.129 -12.639 6.110 1.00 97.50 84 TYR A C 1
ATOM 685 O O . TYR A 1 84 ? -7.990 -12.220 5.905 1.00 97.50 84 TYR A O 1
ATOM 693 N N . GLU A 1 85 ? -9.351 -13.718 6.865 1.00 97.38 85 GLU A N 1
ATOM 694 C CA . GLU A 1 85 ? -8.263 -14.378 7.603 1.00 97.38 85 GLU A CA 1
ATOM 695 C C . GLU A 1 85 ? -7.188 -14.913 6.654 1.00 97.38 85 GLU A C 1
ATOM 697 O O . GLU A 1 85 ? -5.983 -14.778 6.902 1.00 97.38 85 GLU A O 1
ATOM 702 N N . ARG A 1 86 ? -7.624 -15.471 5.518 1.00 97.38 86 ARG A N 1
ATOM 703 C CA . ARG A 1 86 ? -6.716 -15.967 4.492 1.00 97.38 86 ARG A CA 1
ATOM 704 C C . ARG A 1 86 ? -5.984 -14.825 3.795 1.00 97.38 86 ARG A C 1
ATOM 706 O O . ARG A 1 86 ? -4.770 -14.931 3.616 1.00 97.38 86 ARG A O 1
ATOM 713 N N . ALA A 1 87 ? -6.679 -13.734 3.470 1.00 98.00 87 ALA A N 1
ATOM 714 C CA . ALA A 1 87 ? -6.068 -12.546 2.880 1.00 98.00 87 ALA A CA 1
ATOM 715 C C . ALA A 1 87 ? -4.981 -11.952 3.794 1.00 98.00 87 ALA A C 1
ATOM 717 O O . ALA A 1 87 ? -3.867 -11.703 3.335 1.00 98.00 87 ALA A O 1
ATOM 718 N N . VAL A 1 88 ? -5.253 -11.815 5.098 1.00 98.12 88 VAL A N 1
ATOM 719 C CA . VAL A 1 88 ? -4.272 -11.345 6.094 1.00 98.12 88 VAL A CA 1
ATOM 720 C C . VAL A 1 88 ? -3.049 -12.259 6.137 1.00 98.12 88 VAL A C 1
ATOM 722 O O . VAL A 1 88 ? -1.920 -11.776 6.076 1.00 98.12 88 VAL A O 1
ATOM 725 N N . SER A 1 89 ? -3.254 -13.579 6.193 1.00 98.06 89 SER A N 1
ATOM 726 C CA . SER A 1 89 ? -2.150 -14.546 6.215 1.00 98.06 89 SER A CA 1
ATOM 727 C C . SER A 1 89 ? -1.265 -14.450 4.967 1.00 98.06 89 SER A C 1
ATOM 729 O O . SER A 1 89 ? -0.039 -14.483 5.086 1.00 98.06 89 SER A O 1
ATOM 731 N N . LEU A 1 90 ? -1.865 -14.301 3.783 1.00 97.75 90 LEU A N 1
ATOM 732 C CA . LEU A 1 90 ? -1.128 -14.158 2.527 1.00 97.75 90 LEU A CA 1
ATOM 733 C C . LEU A 1 90 ? -0.383 -12.820 2.453 1.00 97.75 90 LEU A C 1
ATOM 735 O O . LEU A 1 90 ? 0.786 -12.797 2.072 1.00 97.75 90 LEU A O 1
ATOM 739 N N . CYS A 1 91 ? -1.019 -11.716 2.856 1.00 98.00 91 CYS A N 1
ATOM 740 C CA . CYS A 1 91 ? -0.370 -10.408 2.904 1.00 98.00 91 CYS A CA 1
ATOM 741 C C . CYS A 1 9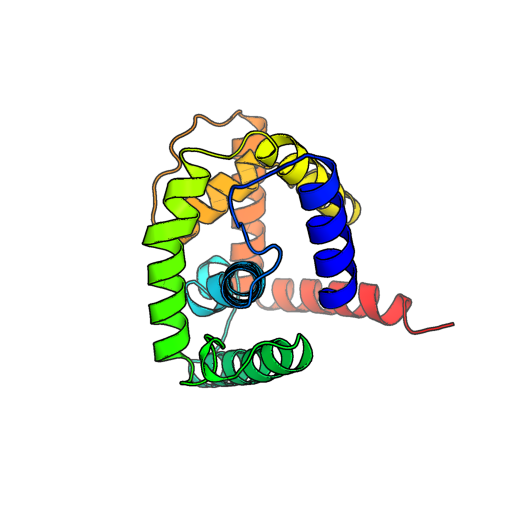1 ? 0.812 -10.386 3.883 1.00 98.00 91 CYS A C 1
ATOM 743 O O . CYS A 1 91 ? 1.842 -9.804 3.555 1.00 98.00 91 CYS A O 1
ATOM 745 N N . ALA A 1 92 ? 0.712 -11.068 5.028 1.00 97.25 92 ALA A N 1
ATOM 746 C CA . ALA A 1 92 ? 1.803 -11.159 5.998 1.00 97.25 92 ALA A CA 1
ATOM 747 C C . ALA A 1 92 ? 3.006 -11.956 5.459 1.00 97.25 92 ALA A C 1
ATOM 749 O O . ALA A 1 92 ? 4.160 -11.579 5.692 1.00 97.25 92 ALA A O 1
ATOM 750 N N . ALA A 1 93 ? 2.744 -13.034 4.708 1.00 97.69 93 ALA A N 1
ATOM 751 C CA . ALA A 1 93 ? 3.787 -13.788 4.013 1.00 97.69 93 ALA A CA 1
ATOM 752 C C . ALA A 1 93 ? 4.457 -12.926 2.934 1.00 97.69 93 ALA A C 1
ATOM 754 O O . ALA A 1 93 ? 5.676 -12.801 2.910 1.00 97.69 93 ALA A O 1
ATOM 755 N N . ILE A 1 94 ? 3.666 -12.236 2.106 1.00 97.69 94 ILE A N 1
ATOM 756 C CA . ILE A 1 94 ? 4.173 -11.309 1.084 1.00 97.69 94 ILE A CA 1
ATOM 757 C C . ILE A 1 94 ? 5.020 -10.195 1.709 1.00 97.69 94 ILE A C 1
ATOM 759 O O . ILE A 1 94 ? 6.096 -9.872 1.202 1.00 97.69 94 ILE A O 1
ATOM 763 N N . GLU A 1 95 ? 4.568 -9.610 2.817 1.00 96.25 95 GLU A N 1
ATOM 764 C CA . GLU A 1 95 ? 5.333 -8.588 3.522 1.00 96.25 95 GLU A CA 1
ATOM 765 C C . GLU A 1 95 ? 6.695 -9.133 3.971 1.00 96.25 95 GLU A C 1
ATOM 767 O O . GLU A 1 95 ? 7.734 -8.522 3.707 1.00 96.25 95 GLU A O 1
ATOM 772 N N . THR A 1 96 ? 6.691 -10.292 4.630 1.00 95.81 96 THR A N 1
ATOM 773 C CA . THR A 1 96 ? 7.890 -10.880 5.237 1.00 95.81 96 THR A CA 1
ATOM 774 C C . THR A 1 96 ? 8.876 -11.399 4.198 1.00 95.81 96 THR A C 1
ATOM 776 O O . THR A 1 96 ? 10.076 -11.157 4.332 1.00 95.81 96 THR A O 1
ATOM 779 N N . ASP A 1 97 ? 8.377 -12.071 3.165 1.00 96.69 97 ASP A N 1
ATOM 780 C CA . ASP A 1 97 ? 9.200 -12.827 2.222 1.00 96.69 97 ASP A CA 1
ATOM 781 C C . ASP A 1 97 ? 9.594 -12.000 0.993 1.00 96.69 97 ASP A C 1
ATOM 783 O O . ASP A 1 97 ? 10.575 -12.323 0.324 1.00 96.69 97 ASP A O 1
ATOM 787 N N . ILE A 1 98 ? 8.856 -10.923 0.691 1.00 95.81 98 ILE A N 1
ATOM 788 C CA . ILE A 1 98 ? 9.056 -10.128 -0.529 1.00 95.81 98 ILE A CA 1
ATOM 789 C C . ILE A 1 98 ? 9.304 -8.658 -0.197 1.00 95.81 98 ILE A C 1
ATOM 791 O O . ILE A 1 98 ? 10.364 -8.124 -0.531 1.00 95.81 98 ILE A O 1
ATOM 795 N N . VAL A 1 99 ? 8.352 -7.988 0.462 1.00 94.38 99 VAL A N 1
ATOM 796 C CA . VAL A 1 99 ? 8.387 -6.522 0.621 1.00 94.38 99 VAL A CA 1
ATOM 797 C C . VAL A 1 99 ? 9.552 -6.087 1.506 1.00 94.38 99 VAL A C 1
ATOM 799 O O . VAL A 1 99 ? 10.343 -5.239 1.101 1.00 94.38 99 VAL A O 1
ATOM 802 N N . ILE A 1 100 ? 9.698 -6.669 2.697 1.00 93.19 100 ILE A N 1
ATOM 803 C CA . ILE A 1 100 ? 10.755 -6.283 3.640 1.00 93.19 100 ILE A CA 1
ATOM 804 C C . ILE A 1 100 ? 12.158 -6.561 3.075 1.00 93.19 100 ILE A C 1
ATOM 806 O O . ILE A 1 100 ? 12.995 -5.654 3.131 1.00 93.19 100 ILE A O 1
ATOM 810 N N . PRO A 1 101 ? 12.451 -7.738 2.484 1.00 93.88 101 PRO A N 1
ATOM 811 C CA . PRO A 1 101 ? 13.718 -7.964 1.792 1.00 93.88 101 PRO A CA 1
ATOM 812 C C . PRO A 1 101 ? 13.984 -6.946 0.677 1.00 93.88 101 PRO A C 1
ATOM 814 O O . PRO A 1 101 ? 15.082 -6.390 0.615 1.00 93.88 101 PRO A O 1
ATOM 817 N N . ALA A 1 102 ? 12.977 -6.638 -0.149 1.00 93.38 102 ALA A N 1
ATOM 818 C CA . ALA A 1 102 ? 13.108 -5.661 -1.226 1.00 93.38 102 ALA A CA 1
ATOM 819 C C . ALA A 1 102 ? 13.346 -4.234 -0.707 1.00 93.38 102 ALA A C 1
ATOM 821 O O . ALA A 1 102 ? 14.105 -3.489 -1.314 1.00 93.38 102 ALA A O 1
ATOM 822 N N . LEU A 1 103 ? 12.764 -3.842 0.430 1.00 91.56 103 LEU A N 1
ATOM 823 C CA . LEU A 1 103 ? 13.021 -2.529 1.036 1.00 91.56 103 LEU A CA 1
ATOM 824 C C . LEU A 1 103 ? 14.411 -2.430 1.679 1.00 91.56 103 LEU A C 1
ATOM 826 O O . LEU A 1 103 ? 14.989 -1.347 1.703 1.00 91.56 103 LEU A O 1
ATOM 830 N N . ASN A 1 104 ? 14.960 -3.542 2.175 1.00 90.06 104 ASN A N 1
ATOM 831 C CA . ASN A 1 104 ? 16.323 -3.586 2.713 1.00 90.06 104 ASN A CA 1
ATOM 832 C C . ASN A 1 104 ? 17.395 -3.583 1.610 1.00 90.06 104 ASN A C 1
ATOM 834 O O . ASN A 1 104 ? 18.517 -3.134 1.844 1.00 90.06 104 ASN A O 1
ATOM 838 N N . SER A 1 105 ? 17.067 -4.088 0.417 1.00 91.81 105 SER A N 1
ATOM 839 C CA . SER A 1 105 ? 17.949 -4.079 -0.754 1.00 91.81 105 SER A CA 1
ATOM 840 C C . SER A 1 105 ? 17.187 -3.587 -1.992 1.00 91.81 105 SER A C 1
ATOM 842 O O . SER A 1 105 ? 16.828 -4.380 -2.867 1.00 91.81 105 SER A O 1
ATOM 844 N N . PRO A 1 106 ? 16.883 -2.276 -2.052 1.00 92.25 106 PRO A N 1
ATOM 845 C CA . PRO A 1 106 ? 15.991 -1.739 -3.065 1.00 92.25 106 PRO A CA 1
ATOM 846 C C . PRO A 1 106 ? 16.615 -1.780 -4.464 1.00 92.25 106 PRO A C 1
ATOM 848 O O . PRO A 1 106 ? 17.821 -1.559 -4.618 1.00 92.25 106 PRO A O 1
ATOM 851 N N . PRO A 1 107 ? 15.802 -2.007 -5.513 1.00 92.00 107 PRO A N 1
ATOM 852 C CA . PRO A 1 107 ? 16.276 -1.940 -6.887 1.00 92.00 107 PRO A CA 1
ATOM 853 C C . PRO A 1 107 ? 16.722 -0.516 -7.239 1.00 92.00 107 PRO A C 1
ATOM 855 O O . PRO A 1 107 ? 16.286 0.464 -6.633 1.00 92.00 107 PRO A O 1
ATOM 858 N N . LYS A 1 108 ? 17.558 -0.398 -8.275 1.00 93.62 108 LYS A N 1
ATOM 859 C CA . LYS A 1 108 ? 18.181 0.866 -8.706 1.00 93.62 108 LYS A CA 1
ATOM 860 C C . LYS A 1 108 ? 17.190 2.029 -8.849 1.00 93.62 108 LYS A C 1
ATOM 862 O O . LYS A 1 108 ? 17.501 3.148 -8.450 1.00 93.62 108 LYS A O 1
ATOM 867 N N . ASP A 1 109 ? 16.005 1.758 -9.387 1.00 93.50 109 ASP A N 1
ATOM 868 C CA . ASP A 1 109 ? 15.015 2.790 -9.708 1.00 93.50 109 ASP A CA 1
ATOM 869 C C . ASP A 1 109 ? 14.084 3.133 -8.532 1.00 93.50 109 ASP A C 1
ATOM 871 O O . ASP A 1 109 ? 13.283 4.064 -8.626 1.00 93.50 109 ASP A O 1
ATOM 875 N N . PHE A 1 110 ? 14.195 2.423 -7.401 1.00 94.06 110 PHE A N 1
ATOM 876 C CA . PHE A 1 110 ? 13.336 2.623 -6.231 1.00 94.06 110 PHE A CA 1
ATOM 877 C C . PHE A 1 110 ? 13.362 4.065 -5.732 1.00 94.06 110 PHE A C 1
ATOM 879 O O . PHE A 1 110 ? 12.308 4.653 -5.524 1.00 94.06 110 PHE A O 1
ATOM 886 N N . ALA A 1 111 ? 14.553 4.649 -5.564 1.00 93.56 111 ALA A N 1
ATOM 887 C CA . ALA A 1 111 ? 14.683 5.984 -4.988 1.00 93.56 111 ALA A CA 1
ATOM 888 C C . ALA A 1 111 ? 13.967 7.044 -5.838 1.00 93.56 111 ALA A C 1
ATOM 890 O O . ALA A 1 111 ? 13.217 7.847 -5.291 1.00 93.56 111 ALA A O 1
ATOM 891 N N . ALA A 1 112 ? 14.146 7.000 -7.161 1.00 96.38 112 ALA A N 1
ATOM 892 C CA . ALA A 1 112 ? 13.508 7.937 -8.081 1.00 96.38 112 ALA A CA 1
ATOM 893 C C . ALA A 1 112 ? 11.979 7.769 -8.103 1.00 96.38 112 ALA A C 1
ATOM 895 O O . ALA A 1 112 ? 11.251 8.760 -8.095 1.00 96.38 112 ALA A O 1
ATOM 896 N N . MET A 1 113 ? 11.488 6.524 -8.086 1.00 95.50 113 MET A N 1
ATOM 897 C CA . MET A 1 113 ? 10.049 6.248 -8.025 1.00 95.50 113 MET A CA 1
ATOM 898 C C . MET A 1 113 ? 9.434 6.673 -6.689 1.00 95.50 113 MET A C 1
ATOM 900 O O . MET A 1 113 ? 8.359 7.268 -6.676 1.00 95.50 113 MET A O 1
ATOM 904 N N . ALA A 1 114 ? 10.112 6.396 -5.574 1.00 95.12 114 ALA A N 1
ATOM 905 C CA . ALA A 1 114 ? 9.653 6.769 -4.242 1.00 95.12 114 ALA A CA 1
ATOM 906 C C . ALA A 1 114 ? 9.602 8.292 -4.077 1.00 95.12 114 ALA A C 1
ATOM 908 O O . ALA A 1 114 ? 8.610 8.805 -3.565 1.00 95.12 114 ALA A O 1
ATOM 909 N N . ASP A 1 115 ? 10.620 9.010 -4.563 1.00 94.62 115 ASP A N 1
ATOM 910 C CA . ASP A 1 115 ? 10.636 10.475 -4.548 1.00 94.62 115 ASP A CA 1
ATOM 911 C C . ASP A 1 115 ? 9.464 11.032 -5.366 1.00 94.62 115 ASP A C 1
ATOM 913 O O . ASP A 1 115 ? 8.637 11.758 -4.814 1.00 94.62 115 ASP A O 1
ATOM 917 N N . ALA A 1 116 ? 9.299 10.589 -6.620 1.00 95.56 116 ALA A N 1
ATOM 918 C CA . ALA A 1 116 ? 8.196 11.021 -7.482 1.00 95.56 116 ALA A CA 1
ATOM 919 C C . ALA A 1 116 ? 6.810 10.723 -6.877 1.00 95.56 116 ALA A C 1
ATOM 921 O O . ALA A 1 116 ? 5.898 11.549 -6.959 1.00 95.56 116 ALA A O 1
ATOM 922 N N . PHE A 1 117 ? 6.648 9.560 -6.240 1.00 93.56 117 PHE A N 1
ATOM 923 C CA . PHE A 1 117 ? 5.421 9.206 -5.531 1.00 93.56 117 PHE A CA 1
ATOM 924 C C . PHE A 1 117 ? 5.150 10.161 -4.361 1.00 93.56 117 PHE A C 1
ATOM 926 O O . PHE A 1 117 ? 4.043 10.689 -4.236 1.00 93.56 117 PHE A O 1
ATOM 933 N N . THR A 1 118 ? 6.155 10.430 -3.523 1.00 94.62 118 THR A N 1
ATOM 934 C CA . THR A 1 118 ? 5.987 11.332 -2.375 1.00 94.62 118 THR A CA 1
ATOM 935 C C . THR A 1 118 ? 5.801 12.791 -2.777 1.00 94.62 118 THR A C 1
ATOM 937 O O . THR A 1 118 ? 5.017 13.492 -2.138 1.00 94.62 118 THR A O 1
ATOM 940 N N . ASP A 1 119 ? 6.422 13.231 -3.870 1.00 93.44 119 ASP A N 1
ATOM 941 C CA . ASP A 1 119 ? 6.185 14.548 -4.458 1.00 93.44 119 ASP A CA 1
ATOM 942 C C . ASP A 1 119 ? 4.731 14.681 -4.921 1.00 93.44 119 ASP A C 1
ATOM 944 O O . ASP A 1 119 ? 4.074 15.676 -4.613 1.00 93.44 119 ASP A O 1
ATOM 948 N N . GLY A 1 120 ? 4.189 13.641 -5.565 1.00 91.75 120 GLY A N 1
ATOM 949 C CA . GLY A 1 120 ? 2.777 13.573 -5.938 1.00 91.75 120 GLY A CA 1
ATOM 950 C C . GLY A 1 120 ? 1.833 13.673 -4.735 1.00 91.75 120 GLY A C 1
ATOM 951 O O . GLY A 1 120 ? 0.859 14.423 -4.783 1.00 91.75 120 GLY A O 1
ATOM 952 N N . LEU A 1 121 ? 2.133 12.980 -3.630 1.00 89.12 121 LEU A N 1
ATOM 953 C CA . LEU A 1 121 ? 1.347 13.082 -2.391 1.00 89.12 121 LEU A CA 1
ATOM 954 C C . LEU A 1 121 ? 1.402 14.488 -1.780 1.00 89.12 121 LEU A C 1
ATOM 956 O O . LEU A 1 121 ? 0.398 14.982 -1.263 1.00 89.12 121 LEU A O 1
ATOM 960 N N . ASN A 1 122 ? 2.558 15.146 -1.853 1.00 90.88 122 ASN A N 1
ATOM 961 C CA . ASN A 1 122 ? 2.737 16.492 -1.320 1.00 90.88 122 ASN A CA 1
ATOM 962 C C . ASN A 1 122 ? 1.929 17.555 -2.077 1.00 90.88 122 ASN A C 1
ATOM 964 O O . ASN A 1 122 ? 1.635 18.588 -1.485 1.00 90.88 122 ASN A O 1
ATOM 968 N N . LEU A 1 123 ? 1.499 17.305 -3.321 1.00 87.69 123 LEU A N 1
ATOM 969 C CA . LEU A 1 123 ? 0.601 18.216 -4.048 1.00 87.69 123 LEU A CA 1
ATOM 970 C C . LEU A 1 123 ? -0.772 18.367 -3.375 1.00 87.69 123 LEU A C 1
ATOM 972 O O . LEU A 1 123 ? -1.429 19.392 -3.544 1.00 87.69 123 LEU A O 1
ATOM 976 N N . PHE A 1 124 ? -1.207 17.357 -2.618 1.00 76.69 124 PHE A N 1
ATOM 977 C CA . PHE A 1 124 ? -2.469 17.382 -1.873 1.00 76.69 124 PHE A CA 1
ATOM 978 C C . PHE A 1 124 ? -2.302 17.896 -0.439 1.00 76.69 124 PHE A C 1
ATOM 980 O O . PHE A 1 124 ? -3.290 18.134 0.256 1.00 76.69 124 PHE A O 1
ATOM 987 N N . ALA A 1 125 ? -1.062 18.054 0.024 1.00 72.94 125 ALA A N 1
ATOM 988 C CA . ALA A 1 125 ? -0.757 18.513 1.366 1.00 72.94 125 ALA A CA 1
ATOM 989 C C . ALA A 1 125 ? -0.479 20.023 1.368 1.00 72.94 125 ALA A C 1
ATOM 991 O O . ALA A 1 125 ? 0.156 20.563 0.470 1.00 72.94 125 ALA A O 1
ATOM 992 N N . LEU A 1 126 ? -0.901 20.715 2.429 1.00 70.19 126 LEU A N 1
ATOM 993 C CA . LEU A 1 126 ? -0.593 22.143 2.611 1.00 70.19 126 LEU A CA 1
ATOM 994 C C . LEU A 1 126 ? 0.913 22.403 2.815 1.00 70.19 126 LEU A C 1
ATOM 996 O O . LEU A 1 126 ? 1.382 23.524 2.639 1.00 70.19 126 LEU A O 1
ATOM 1000 N N . VAL A 1 127 ? 1.661 21.372 3.214 1.00 74.69 127 VAL A N 1
ATOM 1001 C CA . VAL A 1 127 ? 3.110 21.383 3.448 1.00 74.69 127 VAL A CA 1
ATOM 1002 C C . VAL A 1 127 ? 3.716 20.055 2.978 1.00 74.69 127 VAL A C 1
ATOM 1004 O O . VAL A 1 127 ? 3.019 19.041 3.047 1.00 74.69 127 VAL A O 1
ATOM 1007 N N . PRO A 1 128 ? 4.998 20.015 2.556 1.00 80.75 128 PRO A N 1
ATOM 1008 C CA . PRO A 1 128 ? 5.662 18.794 2.093 1.00 80.75 128 PRO A CA 1
ATOM 1009 C C . PRO A 1 128 ? 5.946 17.830 3.260 1.00 80.75 128 PRO A C 1
ATOM 1011 O O . PRO A 1 128 ? 7.056 17.758 3.810 1.00 80.75 128 PRO A O 1
ATOM 1014 N N . LEU A 1 129 ? 4.889 17.136 3.680 1.00 87.50 129 LEU A N 1
ATOM 1015 C CA . LEU A 1 129 ? 4.851 16.221 4.815 1.00 87.50 129 LEU A CA 1
ATOM 1016 C C . LEU A 1 129 ? 5.429 14.846 4.464 1.00 87.50 129 LEU A C 1
ATOM 1018 O O . LEU A 1 129 ? 6.006 14.183 5.326 1.00 87.50 129 LEU A O 1
ATOM 1022 N N . TYR A 1 130 ? 5.290 14.423 3.212 1.00 91.94 130 TYR A N 1
ATOM 1023 C CA . TYR A 1 130 ? 5.693 13.103 2.757 1.00 91.94 130 TYR A CA 1
ATOM 1024 C C . TYR A 1 130 ? 7.117 13.142 2.201 1.00 91.94 130 TYR A C 1
ATOM 1026 O O . TYR A 1 130 ? 7.448 13.949 1.338 1.00 91.94 130 TYR A O 1
ATOM 1034 N N . SER A 1 131 ? 7.966 12.257 2.707 1.00 94.81 131 SER A N 1
ATOM 1035 C CA . SER A 1 131 ? 9.267 11.918 2.129 1.00 94.81 131 SER A CA 1
ATOM 1036 C C . SER A 1 131 ? 9.394 10.401 2.1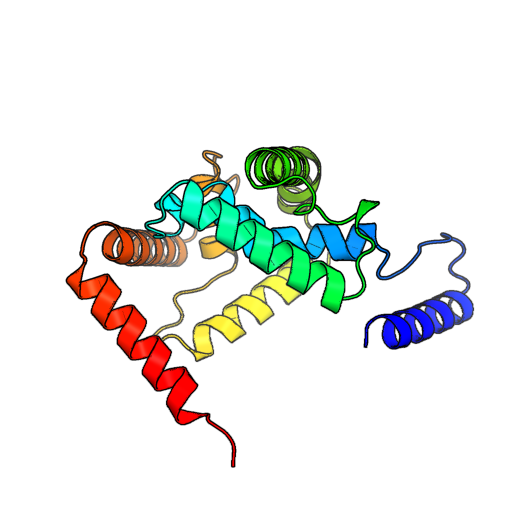20 1.00 94.81 131 SER A C 1
ATOM 1038 O O . SER A 1 131 ? 8.763 9.735 2.948 1.00 94.81 131 SER A O 1
ATOM 1040 N N . LYS A 1 132 ? 10.198 9.833 1.213 1.00 94.25 132 LYS A N 1
ATOM 1041 C CA . LYS A 1 132 ? 10.398 8.374 1.168 1.00 94.25 132 LYS A CA 1
ATOM 1042 C C . LYS A 1 132 ? 10.839 7.813 2.523 1.00 94.25 132 LYS A C 1
ATOM 1044 O O . LYS A 1 132 ? 10.286 6.824 2.982 1.00 94.25 132 LYS A O 1
ATOM 1049 N N . GLU A 1 133 ? 11.731 8.518 3.215 1.00 94.56 133 GLU A N 1
ATOM 1050 C CA . GLU A 1 133 ? 12.238 8.147 4.539 1.00 94.56 133 GLU A CA 1
ATOM 1051 C C . GLU A 1 133 ? 11.142 8.174 5.618 1.00 94.56 133 GLU A C 1
ATOM 1053 O O . GLU A 1 133 ? 11.077 7.287 6.468 1.00 94.56 133 GLU A O 1
ATOM 1058 N N . CYS A 1 134 ? 10.252 9.173 5.571 1.00 94.19 134 CYS A N 1
ATOM 1059 C CA . CYS A 1 134 ? 9.092 9.276 6.459 1.00 94.19 134 CYS A CA 1
ATOM 1060 C C . CYS A 1 134 ? 8.118 8.107 6.238 1.00 94.19 134 CYS A C 1
ATOM 1062 O O . CYS A 1 134 ? 7.730 7.440 7.197 1.00 94.19 134 CYS A O 1
ATOM 1064 N N . ILE A 1 135 ? 7.773 7.823 4.976 1.00 93.06 135 ILE A N 1
ATOM 1065 C CA . ILE A 1 135 ? 6.863 6.730 4.608 1.00 93.06 135 ILE A CA 1
ATOM 1066 C C . ILE A 1 135 ? 7.462 5.368 4.968 1.00 93.06 135 ILE A C 1
ATOM 1068 O O . ILE A 1 135 ? 6.778 4.544 5.573 1.00 93.06 135 ILE A O 1
ATOM 1072 N N . MET A 1 136 ? 8.742 5.139 4.656 1.00 93.44 136 MET A N 1
ATOM 1073 C CA . MET A 1 136 ? 9.424 3.892 4.995 1.00 93.44 136 MET A CA 1
ATOM 1074 C C . MET A 1 136 ? 9.486 3.701 6.509 1.00 93.44 136 MET A C 1
ATOM 1076 O O . MET A 1 136 ? 9.071 2.654 6.998 1.00 93.44 136 MET A O 1
ATOM 1080 N N . LYS A 1 137 ? 9.914 4.713 7.277 1.00 94.62 137 LYS A N 1
ATOM 1081 C CA . LYS A 1 137 ? 9.917 4.601 8.740 1.00 94.62 137 LYS A CA 1
ATOM 1082 C C . LYS A 1 137 ? 8.528 4.278 9.284 1.00 94.62 137 LYS A C 1
ATOM 1084 O O . LYS A 1 137 ? 8.407 3.399 10.134 1.00 94.62 137 LYS A O 1
ATOM 1089 N N . PHE A 1 138 ? 7.507 4.990 8.814 1.00 93.81 138 PHE A N 1
ATOM 1090 C CA . PHE A 1 138 ? 6.135 4.761 9.240 1.00 93.81 138 PHE A CA 1
ATOM 1091 C C . PHE A 1 138 ? 5.690 3.318 8.959 1.00 93.81 138 PHE A C 1
ATOM 1093 O O . PHE A 1 138 ? 5.203 2.661 9.873 1.00 93.81 138 PHE A O 1
ATOM 1100 N N . GLY A 1 139 ? 5.929 2.802 7.748 1.00 93.06 139 GLY A N 1
ATOM 1101 C CA . GLY A 1 139 ? 5.575 1.429 7.374 1.00 93.06 139 GLY A CA 1
ATOM 1102 C C . GLY A 1 139 ? 6.311 0.366 8.195 1.00 93.06 139 GLY A C 1
ATOM 1103 O O . GLY A 1 139 ? 5.682 -0.562 8.701 1.00 93.06 139 GLY A O 1
ATOM 1104 N N . PHE A 1 140 ? 7.624 0.524 8.405 1.00 94.12 140 PHE A N 1
ATOM 1105 C CA . PHE A 1 140 ? 8.392 -0.388 9.261 1.00 94.12 140 PHE A CA 1
ATOM 1106 C C . PHE A 1 140 ? 7.839 -0.404 10.692 1.00 94.12 140 PHE A C 1
ATOM 1108 O O . PHE A 1 140 ? 7.588 -1.479 11.232 1.00 94.12 140 PHE A O 1
ATOM 1115 N N . GLU A 1 141 ? 7.589 0.764 11.288 1.00 93.38 141 GLU A N 1
ATOM 1116 C CA . GLU A 1 141 ? 7.059 0.843 12.653 1.00 93.38 141 GLU A CA 1
ATOM 1117 C C . GLU A 1 141 ? 5.621 0.311 12.763 1.00 93.38 141 GLU A C 1
ATOM 1119 O O . GLU A 1 141 ? 5.321 -0.370 13.741 1.00 93.38 141 GLU A O 1
ATOM 1124 N N . ALA A 1 142 ? 4.758 0.564 11.770 1.00 91.94 142 ALA A N 1
ATOM 1125 C CA . ALA A 1 142 ? 3.401 0.007 11.713 1.00 91.94 142 ALA A CA 1
ATOM 1126 C C . ALA A 1 142 ? 3.416 -1.532 11.674 1.00 91.94 142 ALA A C 1
ATOM 1128 O O . ALA A 1 142 ? 2.574 -2.183 12.286 1.00 91.94 142 ALA A O 1
ATOM 1129 N N . SER A 1 143 ? 4.441 -2.105 11.041 1.00 90.75 143 SER A N 1
ATOM 1130 C CA . SER A 1 143 ? 4.672 -3.554 10.960 1.00 90.75 143 SER A CA 1
ATOM 1131 C C . SER A 1 143 ? 5.426 -4.112 12.180 1.00 90.75 143 SER A C 1
ATOM 1133 O O . SER A 1 143 ? 5.906 -5.243 12.155 1.00 90.75 143 SER A O 1
ATOM 1135 N N . ASN A 1 144 ? 5.581 -3.323 13.254 1.00 91.50 144 ASN A N 1
ATOM 1136 C CA . ASN A 1 144 ? 6.372 -3.646 14.451 1.00 91.50 144 ASN A CA 1
ATOM 1137 C C . ASN A 1 144 ? 7.850 -3.985 14.162 1.00 91.50 144 ASN A C 1
ATOM 1139 O O . ASN A 1 144 ? 8.480 -4.766 14.880 1.00 91.50 144 ASN A O 1
ATOM 1143 N N . ARG A 1 145 ? 8.431 -3.388 13.116 1.00 92.56 145 ARG A N 1
ATOM 1144 C CA . ARG A 1 145 ? 9.833 -3.564 12.718 1.00 92.56 145 ARG A CA 1
ATOM 1145 C C . ARG A 1 145 ? 10.633 -2.290 12.970 1.00 92.56 145 ARG A C 1
ATOM 1147 O O . ARG A 1 145 ? 10.133 -1.170 12.880 1.00 92.56 145 ARG A O 1
ATOM 1154 N N . MET A 1 146 ? 11.918 -2.458 13.268 1.00 90.56 146 MET A N 1
ATOM 1155 C CA . MET A 1 146 ? 12.830 -1.323 13.396 1.00 90.56 146 MET A CA 1
ATOM 1156 C C . MET A 1 146 ? 13.232 -0.813 12.016 1.00 90.56 146 MET A C 1
ATOM 1158 O O . MET A 1 146 ? 13.662 -1.592 11.168 1.00 90.56 146 MET A O 1
ATOM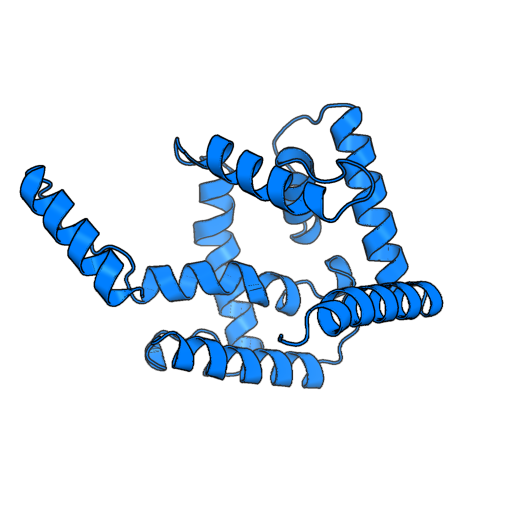 1162 N N . TYR A 1 147 ? 13.141 0.500 11.815 1.00 92.44 147 TYR A N 1
ATOM 1163 C CA . TYR A 1 147 ? 13.642 1.124 10.597 1.00 92.44 147 TYR A CA 1
ATOM 1164 C C . TYR A 1 147 ? 15.185 1.098 10.580 1.00 92.44 147 TYR A C 1
ATOM 1166 O O . TYR A 1 147 ? 15.796 1.613 11.522 1.00 92.44 147 TYR A O 1
ATOM 1174 N N . PRO A 1 148 ? 15.834 0.514 9.552 1.00 88.56 148 PRO A N 1
ATOM 1175 C CA . PRO A 1 148 ? 17.281 0.276 9.572 1.00 88.56 148 PRO A CA 1
ATOM 1176 C C . PRO A 1 148 ? 18.130 1.536 9.339 1.00 88.56 148 PRO A C 1
ATOM 1178 O O . PRO A 1 148 ? 19.320 1.543 9.661 1.00 88.56 148 PRO A O 1
ATOM 1181 N N . HIS A 1 149 ? 17.551 2.614 8.799 1.00 88.81 149 HIS A N 1
ATOM 1182 C CA . HIS A 1 149 ? 18.295 3.815 8.416 1.00 88.81 149 HIS A CA 1
ATOM 1183 C C . HIS A 1 149 ? 18.143 4.968 9.418 1.00 88.81 149 HIS A C 1
ATOM 1185 O O . HIS A 1 149 ? 17.136 5.126 10.112 1.00 88.81 149 HIS A O 1
ATOM 1191 N N . LYS A 1 150 ? 19.173 5.822 9.492 1.00 90.88 150 LYS A N 1
ATOM 1192 C CA . LYS A 1 150 ? 19.143 7.032 10.322 1.00 90.88 150 LYS A CA 1
ATOM 1193 C C . LYS A 1 150 ? 18.375 8.139 9.608 1.00 90.88 150 LYS A C 1
ATOM 1195 O O . LYS A 1 150 ? 18.738 8.533 8.509 1.00 90.88 150 LYS A O 1
ATOM 1200 N N . LEU A 1 151 ? 17.387 8.704 10.294 1.00 92.69 151 LEU A N 1
ATOM 1201 C CA . LEU A 1 151 ? 16.619 9.835 9.782 1.00 92.69 151 LEU A CA 1
ATOM 1202 C C . LEU A 1 151 ? 17.268 11.193 10.046 1.00 92.69 151 LEU A C 1
ATOM 1204 O O . LEU A 1 151 ? 17.819 11.440 11.128 1.00 92.69 151 LEU A O 1
ATOM 1208 N N . SER A 1 152 ? 17.064 12.109 9.097 1.00 94.44 152 SER A N 1
ATOM 1209 C CA . SER A 1 152 ? 17.277 13.543 9.289 1.00 94.44 152 SER A CA 1
ATOM 1210 C C . SER A 1 152 ? 16.327 14.108 10.359 1.00 94.44 152 SER A C 1
ATOM 1212 O O . SER A 1 152 ? 15.289 13.520 10.669 1.00 94.44 152 SER A O 1
ATOM 1214 N N . MET A 1 153 ? 16.645 15.272 10.938 1.00 93.56 153 MET A N 1
ATOM 1215 C CA . MET A 1 153 ? 15.737 15.919 11.902 1.00 93.56 153 MET A CA 1
ATOM 1216 C C . MET A 1 153 ? 14.405 16.322 11.263 1.00 93.56 153 MET A C 1
ATOM 1218 O O . MET A 1 153 ? 13.361 16.205 11.903 1.00 93.56 153 MET A O 1
ATOM 1222 N N . ALA A 1 154 ? 14.434 16.725 9.991 1.00 93.19 154 ALA A N 1
ATOM 1223 C CA . ALA A 1 154 ? 13.230 17.045 9.238 1.00 93.19 154 ALA A CA 1
ATOM 1224 C C . ALA A 1 154 ? 12.334 15.808 9.068 1.00 93.19 154 ALA A C 1
ATOM 1226 O O . ALA A 1 154 ? 11.135 15.889 9.316 1.00 93.19 154 ALA A O 1
ATOM 1227 N N . ASP A 1 155 ? 12.902 14.644 8.739 1.00 94.31 155 ASP A N 1
ATOM 1228 C CA . ASP A 1 155 ? 12.115 13.415 8.569 1.00 94.31 155 ASP A CA 1
ATOM 1229 C C . ASP A 1 155 ? 11.620 12.841 9.894 1.00 94.31 155 ASP A C 1
ATOM 1231 O O . ASP A 1 155 ? 10.525 12.280 9.948 1.00 94.31 155 ASP A O 1
ATOM 1235 N N . LYS A 1 156 ? 12.357 13.040 10.995 1.00 93.75 156 LYS A N 1
ATOM 1236 C CA . LYS A 1 156 ? 11.842 12.736 12.340 1.00 93.75 156 LYS A CA 1
ATOM 1237 C C . LYS A 1 156 ? 10.600 13.565 12.656 1.00 93.75 156 LYS A C 1
ATOM 1239 O O . LYS A 1 156 ? 9.618 13.005 13.139 1.00 93.75 156 LYS A O 1
ATOM 1244 N N . LEU A 1 157 ? 10.630 14.867 12.359 1.00 94.44 157 LEU A N 1
ATOM 1245 C CA . LEU A 1 157 ? 9.482 15.752 12.553 1.00 94.44 157 LEU A CA 1
ATOM 1246 C C . LEU A 1 157 ? 8.311 15.358 11.643 1.00 94.44 157 LEU A C 1
ATOM 1248 O O . LEU A 1 157 ? 7.196 15.217 12.135 1.00 94.44 157 LEU A O 1
ATOM 1252 N N . ARG A 1 158 ? 8.560 15.111 10.349 1.00 94.44 158 ARG A N 1
ATOM 1253 C CA . ARG A 1 158 ? 7.539 14.626 9.402 1.00 94.44 158 ARG A CA 1
ATOM 1254 C C . ARG A 1 158 ? 6.883 13.338 9.885 1.00 94.44 158 ARG A C 1
ATOM 1256 O O . ARG A 1 158 ? 5.661 13.266 9.928 1.00 94.44 158 ARG A O 1
ATOM 1263 N N . THR A 1 159 ? 7.686 12.364 10.322 1.00 93.69 159 THR A N 1
ATOM 1264 C CA . THR A 1 159 ? 7.180 11.087 10.847 1.00 93.69 159 THR A CA 1
ATOM 1265 C C . THR A 1 159 ? 6.320 11.312 12.088 1.00 93.69 159 THR A C 1
ATOM 1267 O O . THR A 1 159 ? 5.244 10.735 12.205 1.00 93.69 159 THR A O 1
ATOM 1270 N N . PHE A 1 160 ? 6.765 12.167 13.014 1.00 93.81 160 PHE A N 1
ATOM 1271 C CA . PHE A 1 160 ? 5.990 12.494 14.208 1.00 93.81 160 PHE A CA 1
ATOM 1272 C C . PHE A 1 160 ? 4.639 13.126 13.851 1.00 93.81 160 PHE A C 1
ATOM 1274 O O . PHE A 1 160 ? 3.611 12.680 14.354 1.00 93.81 160 PHE A O 1
ATOM 1281 N N . ILE A 1 161 ? 4.633 14.116 12.952 1.00 93.00 161 ILE A N 1
ATOM 1282 C CA . ILE A 1 161 ? 3.406 14.772 12.485 1.00 93.00 161 ILE A CA 1
ATOM 1283 C C . ILE A 1 161 ? 2.481 13.750 11.819 1.00 93.00 161 ILE A C 1
ATOM 1285 O O . ILE A 1 161 ? 1.305 13.691 12.166 1.00 93.00 161 ILE A O 1
ATOM 1289 N N . LEU A 1 162 ? 3.001 12.908 10.920 1.00 92.00 162 LEU A N 1
ATOM 1290 C CA . LEU A 1 162 ? 2.217 11.877 10.238 1.00 92.00 162 LEU A CA 1
ATOM 1291 C C . LEU A 1 162 ? 1.559 10.915 11.239 1.00 92.00 162 LEU A C 1
ATOM 1293 O O . LEU A 1 162 ? 0.344 10.722 11.198 1.00 92.00 162 LEU A O 1
ATOM 1297 N N . LYS A 1 163 ? 2.327 10.375 12.195 1.00 93.00 163 LYS A N 1
ATOM 1298 C CA . LYS A 1 163 ? 1.795 9.482 13.240 1.00 93.00 163 LYS A CA 1
ATOM 1299 C C . LYS A 1 163 ? 0.771 10.185 14.128 1.00 93.00 163 LYS A C 1
ATOM 1301 O O . LYS A 1 163 ? -0.223 9.565 14.504 1.00 93.00 163 LYS A O 1
ATOM 1306 N N . ALA A 1 164 ? 0.983 11.461 14.449 1.00 93.00 164 ALA A N 1
ATOM 1307 C CA . ALA A 1 164 ? 0.042 12.252 15.235 1.00 93.00 164 ALA A CA 1
ATOM 1308 C C . ALA A 1 164 ? -1.281 12.475 14.487 1.00 93.00 164 ALA A C 1
ATOM 1310 O O . ALA A 1 164 ? -2.341 12.298 15.083 1.00 93.00 164 ALA A O 1
ATOM 1311 N N . LEU A 1 165 ? -1.234 12.793 13.189 1.00 91.06 165 LEU A N 1
ATOM 1312 C CA . LEU A 1 165 ? -2.425 12.952 12.347 1.00 91.06 165 LEU A CA 1
ATOM 1313 C C . LEU A 1 165 ? -3.212 11.642 12.229 1.00 91.06 165 LEU A C 1
ATOM 1315 O O . LEU A 1 165 ? -4.423 11.637 12.436 1.00 91.06 165 LEU A O 1
ATOM 1319 N N . ILE A 1 166 ? -2.530 10.523 11.975 1.00 92.00 166 ILE A N 1
ATOM 1320 C CA . ILE A 1 166 ? -3.174 9.205 11.878 1.00 92.00 166 ILE A CA 1
ATOM 1321 C C . ILE A 1 166 ? -3.770 8.784 13.229 1.00 92.00 166 ILE A C 1
ATOM 1323 O O . ILE A 1 166 ? -4.919 8.345 13.301 1.00 92.00 166 ILE A O 1
ATOM 1327 N N . SER A 1 167 ? -3.040 9.004 14.326 1.00 92.38 167 SER A N 1
ATOM 1328 C CA . SER A 1 167 ? -3.557 8.759 15.677 1.00 92.38 167 SER A CA 1
ATOM 1329 C C . SER A 1 167 ? -4.770 9.639 15.983 1.00 92.38 167 SER A C 1
ATOM 1331 O O . SER A 1 167 ? -5.729 9.169 16.591 1.00 92.38 167 SER A O 1
ATOM 1333 N N . ALA A 1 168 ? -4.775 10.899 15.540 1.00 92.31 168 ALA A N 1
ATOM 1334 C CA . ALA A 1 168 ? -5.923 11.784 15.695 1.00 92.31 168 ALA A CA 1
ATOM 1335 C C . ALA A 1 168 ? -7.142 11.273 14.910 1.00 92.31 168 ALA A C 1
ATOM 1337 O O . ALA A 1 168 ? -8.246 11.295 15.453 1.00 92.31 168 ALA A O 1
ATOM 1338 N N . CYS A 1 169 ? -6.958 10.739 13.695 1.00 89.94 169 CYS A N 1
ATOM 1339 C CA . CYS A 1 169 ? -8.037 10.077 12.950 1.00 89.94 169 CYS A CA 1
ATOM 1340 C C . CYS A 1 169 ? -8.634 8.902 13.738 1.00 89.94 169 CYS A C 1
ATOM 1342 O O . CYS A 1 169 ? -9.852 8.734 13.766 1.00 89.94 169 CYS A O 1
ATOM 1344 N N . TYR A 1 170 ? -7.804 8.129 14.439 1.00 91.12 170 TYR A N 1
ATOM 1345 C CA . TYR A 1 170 ? -8.278 6.998 15.233 1.00 91.12 170 TYR A CA 1
ATOM 1346 C C . TYR A 1 170 ? -8.969 7.424 16.546 1.00 91.12 170 TYR A C 1
ATOM 1348 O O . TYR A 1 170 ? -10.088 6.998 16.851 1.00 91.12 170 TYR A O 1
ATOM 1356 N N . TYR A 1 171 ? -8.323 8.274 17.348 1.00 92.06 171 TYR A N 1
ATOM 1357 C CA . TYR A 1 171 ? -8.766 8.581 18.714 1.00 92.06 171 TYR A CA 1
ATOM 1358 C C . TYR A 1 171 ? -9.736 9.760 18.819 1.00 92.06 171 TYR A C 1
ATOM 1360 O O . TYR A 1 171 ? -10.459 9.842 19.811 1.00 92.06 171 TYR A O 1
ATOM 1368 N N . VAL A 1 172 ? -9.787 10.660 17.829 1.00 93.31 172 VAL A N 1
ATOM 1369 C CA . VAL A 1 172 ? -10.594 11.889 17.880 1.00 93.31 172 VAL A CA 1
ATOM 1370 C C . VAL A 1 172 ? -11.692 11.839 16.806 1.00 93.31 172 VAL A C 1
ATOM 1372 O O . VAL A 1 172 ? -11.462 12.233 15.662 1.00 93.31 172 VAL A O 1
ATOM 1375 N N . PRO A 1 173 ? -12.930 11.418 17.145 1.00 89.50 173 PRO A N 1
ATOM 1376 C CA . PRO A 1 173 ? -14.007 11.253 16.164 1.00 89.50 173 PRO A CA 1
ATOM 1377 C C . PRO A 1 173 ? -14.348 12.528 15.385 1.00 89.50 173 PRO A C 1
ATOM 1379 O O . PRO A 1 173 ? -14.692 12.459 14.210 1.00 89.50 173 PRO A O 1
ATOM 1382 N N . LEU A 1 174 ? -14.244 13.700 16.022 1.00 91.94 174 LEU A N 1
ATOM 1383 C CA . LEU A 1 174 ? -14.467 14.985 15.351 1.00 91.94 174 LEU A CA 1
ATOM 1384 C C . LEU A 1 174 ? -13.413 15.260 14.274 1.00 91.94 174 LEU A C 1
ATOM 1386 O O . LEU A 1 174 ? -13.756 15.767 13.211 1.00 91.94 174 LEU A O 1
ATOM 1390 N N . PHE A 1 175 ? -12.155 14.888 14.528 1.00 90.19 175 PHE A N 1
ATOM 1391 C CA . PHE A 1 175 ? -11.082 15.032 13.551 1.00 90.19 175 PHE A CA 1
ATOM 1392 C C . PHE A 1 175 ? -11.295 14.083 12.370 1.00 90.19 175 PHE A C 1
ATOM 1394 O O . PHE A 1 175 ? -11.246 14.525 11.229 1.00 90.19 175 PHE A O 1
ATOM 1401 N N . SER A 1 176 ? -11.650 12.819 12.630 1.00 88.00 176 SER A N 1
ATOM 1402 C CA . SER A 1 176 ? -12.016 11.868 11.570 1.00 88.00 176 SER A CA 1
ATOM 1403 C C . SER A 1 176 ? -13.182 12.375 10.711 1.00 88.00 176 SER A C 1
ATOM 1405 O O . SER A 1 176 ? -13.075 12.380 9.489 1.00 88.00 176 SER A O 1
ATOM 1407 N N . LYS A 1 177 ? -14.256 12.898 11.322 1.00 89.50 177 LYS A N 1
ATOM 1408 C CA . LYS A 1 177 ? -15.380 13.498 10.578 1.00 89.50 177 LYS A CA 1
ATOM 1409 C C . LYS A 1 177 ? -14.950 14.692 9.728 1.00 89.50 177 LYS A C 1
ATOM 1411 O O . LYS A 1 177 ? -15.390 14.815 8.592 1.00 89.50 177 LYS A O 1
ATOM 1416 N N . PHE A 1 178 ? -14.096 15.562 10.266 1.00 90.88 178 PHE A N 1
ATOM 1417 C CA . PHE A 1 178 ? -13.558 16.702 9.526 1.00 90.88 178 PHE A CA 1
ATOM 1418 C C . PHE A 1 178 ? -12.717 16.259 8.321 1.00 90.88 178 PHE A C 1
ATOM 1420 O O . PHE A 1 178 ? -12.879 16.800 7.226 1.00 90.88 178 PHE A O 1
ATOM 1427 N N . VAL A 1 179 ? -11.840 15.270 8.516 1.00 86.81 179 VAL A N 1
ATOM 1428 C CA . VAL A 1 179 ? -11.001 14.703 7.456 1.00 86.81 179 VAL A CA 1
ATOM 1429 C C . VAL A 1 179 ? -11.877 14.066 6.377 1.00 86.81 179 VAL A C 1
ATOM 1431 O O . VAL A 1 179 ? -11.720 14.411 5.209 1.00 86.81 179 VAL A O 1
ATOM 1434 N N . ASN A 1 180 ? -12.852 13.236 6.757 1.00 86.62 180 ASN A N 1
ATOM 1435 C CA . ASN A 1 180 ? -13.780 12.594 5.820 1.00 86.62 180 ASN A CA 1
ATOM 1436 C C . ASN A 1 180 ? -14.572 13.627 5.010 1.00 86.62 180 ASN A C 1
ATOM 1438 O O . ASN A 1 180 ? -14.576 13.563 3.788 1.00 86.62 180 ASN A O 1
ATOM 1442 N N . HIS A 1 181 ? -15.139 14.643 5.667 1.00 88.25 181 HIS A N 1
ATOM 1443 C CA . HIS A 1 181 ? -15.855 15.737 4.999 1.00 88.25 181 HIS A CA 1
ATOM 1444 C C . HIS A 1 181 ? -14.964 16.537 4.038 1.00 88.25 181 HIS A C 1
ATOM 1446 O O . HIS A 1 181 ? -15.410 17.000 2.989 1.00 88.25 181 HIS A O 1
ATOM 1452 N N . SER A 1 182 ? -13.689 16.720 4.387 1.00 85.31 182 SER A N 1
ATOM 1453 C CA . SER A 1 182 ? -12.718 17.385 3.510 1.00 85.31 182 SER A CA 1
ATOM 1454 C C . SER A 1 182 ? -12.395 16.531 2.282 1.00 85.31 182 SER A C 1
ATOM 1456 O O . SER A 1 182 ? -12.329 17.067 1.176 1.00 85.31 182 SER A O 1
ATOM 1458 N N . PHE A 1 183 ? -12.240 15.213 2.461 1.00 82.25 183 PHE A N 1
ATOM 1459 C CA . PHE A 1 183 ? -12.066 14.262 1.363 1.00 82.25 183 PHE A CA 1
ATOM 1460 C C . PHE A 1 183 ? -13.293 14.221 0.448 1.00 82.25 183 PHE A C 1
ATOM 1462 O O . PHE A 1 183 ? -13.130 14.365 -0.760 1.00 82.25 183 PHE A O 1
ATOM 1469 N N . GLU A 1 184 ? -14.501 14.103 1.005 1.00 86.25 184 GLU A N 1
ATOM 1470 C CA . GLU A 1 184 ? -15.763 14.139 0.253 1.00 86.25 184 GLU A CA 1
ATOM 1471 C C . GLU A 1 184 ? -15.838 15.397 -0.612 1.00 86.25 184 GLU A C 1
ATOM 1473 O O . GLU A 1 184 ? -15.948 15.295 -1.827 1.00 86.25 184 GLU A O 1
ATOM 1478 N N . LYS A 1 185 ? -15.613 16.585 -0.036 1.00 84.75 185 LYS A N 1
ATOM 1479 C CA . LYS A 1 185 ? -15.580 17.836 -0.809 1.00 84.75 185 LYS A CA 1
ATOM 1480 C C . LYS A 1 185 ? -14.522 17.858 -1.908 1.00 84.75 185 LYS A C 1
ATOM 1482 O O . LYS A 1 185 ? -14.770 18.420 -2.972 1.00 84.75 185 LYS A O 1
ATOM 1487 N N . MET A 1 186 ? -13.336 17.307 -1.657 1.00 78.12 186 MET A N 1
ATOM 1488 C CA . MET A 1 186 ? -12.264 17.266 -2.652 1.00 78.12 186 MET A CA 1
ATOM 1489 C C . MET A 1 186 ? -12.647 16.408 -3.868 1.00 78.12 186 MET A C 1
ATOM 1491 O O . MET A 1 186 ? -12.270 16.753 -4.991 1.00 78.12 186 MET A O 1
ATOM 1495 N N . PHE A 1 187 ? -13.398 15.324 -3.655 1.00 68.81 187 PHE A N 1
ATOM 1496 C CA . PHE A 1 187 ? -13.839 14.416 -4.715 1.00 68.81 187 PHE A CA 1
ATOM 1497 C C . PHE A 1 187 ? -15.181 14.821 -5.347 1.00 68.81 187 PHE A C 1
ATOM 1499 O O . PHE A 1 187 ? -15.312 14.727 -6.566 1.00 68.81 187 PHE A O 1
ATOM 1506 N N . ASP A 1 188 ? -16.117 15.376 -4.578 1.00 73.19 188 ASP A N 1
ATOM 1507 C CA . ASP A 1 188 ? -17.385 15.924 -5.078 1.00 73.19 188 ASP A CA 1
ATOM 1508 C C . ASP A 1 188 ? -17.164 17.160 -5.958 1.00 73.19 188 ASP A C 1
ATOM 1510 O O . ASP A 1 188 ? -17.858 17.357 -6.949 1.00 73.19 188 ASP A O 1
ATOM 1514 N N . CYS A 1 189 ? -16.134 17.970 -5.685 1.00 51.56 189 CYS A N 1
ATOM 1515 C CA . CYS A 1 189 ? -15.793 19.117 -6.536 1.00 51.56 189 CYS A CA 1
ATOM 1516 C C . CYS A 1 189 ? -15.236 18.703 -7.920 1.00 51.56 189 CYS A C 1
ATOM 1518 O O . CYS A 1 189 ? -14.975 19.554 -8.768 1.00 51.56 189 CYS A O 1
ATOM 1520 N N . LYS A 1 190 ? -15.050 17.397 -8.168 1.00 53.06 190 LYS A N 1
ATOM 1521 C CA . LYS A 1 190 ? -14.627 16.829 -9.458 1.00 53.06 190 LYS A CA 1
ATOM 1522 C C . LYS A 1 190 ? -15.654 15.866 -10.061 1.00 53.06 190 LYS A 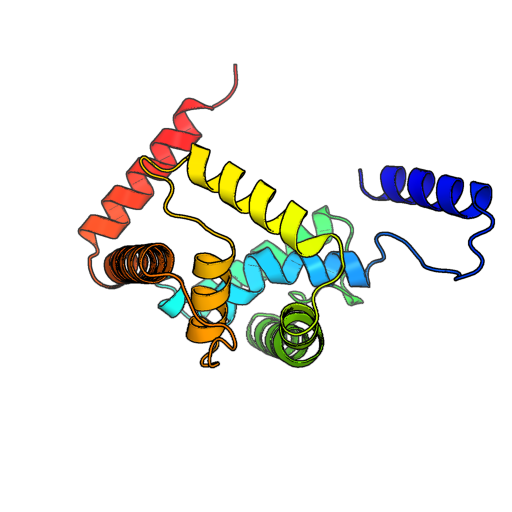C 1
ATOM 1524 O O . LYS A 1 190 ? -15.299 15.071 -10.933 1.00 53.06 190 LYS A O 1
ATOM 1529 N N . SER A 1 191 ? -16.925 15.947 -9.661 1.00 44.31 191 SER A N 1
ATOM 1530 C CA . SER A 1 191 ? -18.008 15.295 -10.398 1.00 44.31 191 SER A CA 1
ATOM 1531 C C . SER A 1 191 ? -18.220 15.987 -11.756 1.00 44.31 191 SER A C 1
ATOM 1533 O O . SER A 1 191 ? -18.991 16.933 -11.867 1.00 44.31 191 SER A O 1
ATOM 1535 N N . ILE A 1 192 ? -17.483 15.503 -12.757 1.00 47.16 192 ILE A N 1
ATOM 1536 C CA . ILE A 1 192 ? -17.869 15.357 -14.168 1.00 47.16 192 ILE A CA 1
ATOM 1537 C C . ILE A 1 192 ? -18.559 16.591 -14.788 1.00 47.16 192 ILE A C 1
ATOM 1539 O O . ILE A 1 192 ? -19.786 16.700 -14.795 1.00 47.16 192 ILE A O 1
ATOM 1543 N N . THR A 1 193 ? -17.754 17.449 -15.415 1.00 37.12 193 THR A N 1
ATOM 1544 C CA . THR A 1 193 ? -18.113 18.125 -16.673 1.00 37.12 193 THR A CA 1
ATOM 1545 C C . THR A 1 193 ? -17.183 17.668 -17.781 1.00 37.12 193 THR A C 1
ATOM 1547 O O . THR A 1 193 ? -15.987 17.429 -17.490 1.00 37.12 193 THR A O 1
#

Foldseek 3Di:
DLVVVQVVVVVVCVVVVPPPPDRPPDLLVLQLVLCVPLQLCLQQVLLQLHDDDLVRNQVVLVVVLVVSVVVPRDLVSHQSNVTRVSSNVVSVCSCVVPVVVCVVVPDPCVQVVQQVVLVVVCVVPPHSLDDSLLVQCSSCVSVVHHDPDDDDPSSVVSNVVVSVLSNCSNPPVVSVVVVVVVVCVVVVVPPDD

pLDDT: mean 90.2, std 9.45, range [37.12, 98.19]

Secondary structure (DSSP, 8-state):
-HHHHHHHHHHHHHHTT--S---TT-HHHHHHHHHHHHHHHHH-TTTTT----HHHHHHHHHHHHHHHHHTT--TTT-TTTTHHHHHHHHHHHHIIIIIHHHHHS--TTHHHHHHHHHHHHHTTSSS----HHHHHHHHHHHTT----SPPPHHHHHHHHHHHHHHHHHHH-HHHHHHHHHHHHHHHHTTS--

Radius of gyration: 18.87 Å; chains: 1; bounding box: 37×41×48 Å

Sequence (193 aa):
MHASVRNIMMNAAISRADETGHVHISQYDMALVQTGFFGLIIMYPREYGVRATQEQLDDYVYFWRWISYCLGIDDRYNLCTDGYERAVSLCAAIETDIVIPALNSPPKDFAAMADAFTDGLNLFALVPLYSKECIMKFGFEASNRMYPHKLSMADKLRTFILKALISACYYVPLFSKFVNHSFEKMFDCKSIT